Protein AF-A0A2W7HVF4-F1 (afdb_monomer_lite)

Foldseek 3Di:
DDPDPPVVVCVVCLVPPLPVLLVVLLAAEDQDQVRNCSSNVDNDDDARYDYPVCLVVVHPSLLRNLVSCLLVLPAPRAQQLSRLLSSLVSLVCCCVPPHLAPACLSVLLSLLSVLVNCCRPHDPLDDVLLSVLVRQLSRLLSSLVSVLVSCCCPNDCNVPHNNDPVSNVVSSVVSVCCSLPPRNLVSVVVHDVVVVVVVVCLQVVVCPDDPDCNVSSVVSVCSVVVPPPPPCPDPDDPDDPDDD

Structure (mmCIF, N/CA/C/O backbone):
data_AF-A0A2W7HVF4-F1
#
_entry.id   AF-A0A2W7HVF4-F1
#
loop_
_atom_site.group_PDB
_atom_site.id
_atom_site.type_symbol
_atom_site.label_atom_id
_atom_site.label_alt_id
_atom_site.label_comp_id
_atom_site.label_asym_id
_atom_site.label_entity_id
_atom_site.label_seq_id
_atom_site.pdbx_PDB_ins_code
_atom_site.Cartn_x
_atom_site.Cartn_y
_atom_site.Cartn_z
_atom_site.occupancy
_atom_site.B_iso_or_equiv
_atom_site.auth_seq_id
_atom_site.auth_comp_id
_atom_site.auth_asym_id
_atom_site.auth_atom_id
_atom_site.pdbx_PDB_model_num
ATOM 1 N N . MET A 1 1 ? -15.660 -14.348 -11.277 1.00 30.48 1 MET A N 1
ATOM 2 C CA . MET A 1 1 ? -15.332 -14.292 -9.841 1.00 30.48 1 MET A CA 1
ATOM 3 C C . MET A 1 1 ? -15.635 -12.865 -9.431 1.00 30.48 1 MET A C 1
ATOM 5 O O . MET A 1 1 ? -14.910 -11.974 -9.848 1.00 30.48 1 MET A O 1
ATOM 9 N N . GLU A 1 2 ? -16.799 -12.627 -8.825 1.00 26.00 2 GLU A N 1
ATOM 10 C CA . GLU A 1 2 ? -17.181 -11.288 -8.359 1.00 26.00 2 GLU A CA 1
ATOM 11 C C . GLU A 1 2 ? -16.279 -10.928 -7.182 1.00 26.00 2 GLU A C 1
ATOM 13 O O . GLU A 1 2 ? -16.413 -11.478 -6.093 1.00 26.00 2 GLU A O 1
ATOM 18 N N . ILE A 1 3 ? -15.308 -10.055 -7.433 1.00 37.44 3 ILE A N 1
ATOM 19 C CA . ILE A 1 3 ? -14.493 -9.438 -6.391 1.00 37.44 3 ILE A CA 1
ATOM 20 C C . ILE A 1 3 ? -15.170 -8.103 -6.098 1.00 37.44 3 ILE A C 1
ATOM 22 O O . ILE A 1 3 ? -14.866 -7.079 -6.699 1.00 37.44 3 ILE A O 1
ATOM 26 N N . GLY A 1 4 ? -16.189 -8.165 -5.250 1.00 35.09 4 GLY A N 1
ATOM 27 C CA . GLY A 1 4 ? -16.908 -7.017 -4.723 1.00 35.09 4 GLY A CA 1
ATOM 28 C C . GLY A 1 4 ? -17.291 -7.348 -3.292 1.00 35.09 4 GLY A C 1
ATOM 29 O O . GLY A 1 4 ? -17.833 -8.422 -3.032 1.00 35.09 4 GLY A O 1
ATOM 30 N N . ILE A 1 5 ? -16.947 -6.471 -2.353 1.00 43.72 5 ILE A N 1
ATOM 31 C CA . ILE A 1 5 ? -17.305 -6.656 -0.948 1.00 43.72 5 ILE A CA 1
ATOM 32 C C . ILE A 1 5 ? -18.836 -6.715 -0.864 1.00 43.72 5 ILE A C 1
ATOM 34 O O . ILE A 1 5 ? -19.531 -5.764 -1.215 1.00 43.72 5 ILE A O 1
ATOM 38 N N . ASP A 1 6 ? -19.373 -7.853 -0.423 1.00 53.47 6 ASP A N 1
ATOM 39 C CA . ASP A 1 6 ? -20.813 -8.051 -0.270 1.00 53.47 6 ASP A CA 1
ATOM 40 C C . ASP A 1 6 ? -21.292 -7.399 1.031 1.00 53.47 6 ASP A C 1
ATOM 42 O O . ASP A 1 6 ? -21.504 -8.043 2.063 1.00 53.47 6 ASP A O 1
ATOM 46 N N . TYR A 1 7 ? -21.433 -6.075 0.978 1.00 46.81 7 TYR A N 1
ATOM 47 C CA . TYR A 1 7 ? -21.856 -5.249 2.107 1.00 46.81 7 TYR A CA 1
ATOM 48 C C . TYR A 1 7 ? -23.208 -5.680 2.683 1.00 46.81 7 TYR A C 1
ATOM 50 O O . TYR A 1 7 ? -23.442 -5.535 3.880 1.00 46.81 7 TYR A O 1
ATOM 58 N N . LYS A 1 8 ? -24.097 -6.248 1.858 1.00 55.31 8 LYS A N 1
ATOM 59 C CA . LYS A 1 8 ? -25.415 -6.715 2.298 1.00 55.31 8 LYS A CA 1
ATOM 60 C C . LYS A 1 8 ? -25.286 -7.961 3.169 1.00 55.31 8 LYS A C 1
ATOM 62 O O . LYS A 1 8 ? -25.901 -8.022 4.231 1.00 55.31 8 LYS A O 1
ATOM 67 N N . ASN A 1 9 ? -24.470 -8.925 2.753 1.00 52.34 9 ASN A N 1
ATOM 68 C CA . ASN A 1 9 ? -24.224 -10.124 3.547 1.00 52.34 9 ASN A CA 1
ATOM 69 C C . ASN A 1 9 ? -23.337 -9.854 4.768 1.00 52.34 9 ASN A C 1
ATOM 71 O O . ASN A 1 9 ? -23.546 -10.496 5.793 1.00 52.34 9 ASN A O 1
ATOM 75 N N . LEU A 1 10 ? -22.421 -8.883 4.709 1.00 52.19 10 LEU A N 1
ATOM 76 C CA . LEU A 1 10 ? -21.672 -8.419 5.884 1.00 52.19 10 LEU A CA 1
ATOM 77 C C . LEU A 1 10 ? -22.578 -7.736 6.914 1.00 52.19 10 LEU A C 1
ATOM 79 O O . LEU A 1 10 ? -22.455 -8.007 8.103 1.00 52.19 10 LEU A O 1
ATOM 83 N N . LEU A 1 11 ? -23.532 -6.911 6.474 1.00 48.84 11 LEU A N 1
ATOM 84 C CA . LEU A 1 11 ? -24.506 -6.279 7.367 1.00 48.84 11 LEU A CA 1
ATOM 85 C C . LEU A 1 11 ? -25.448 -7.313 8.003 1.00 48.84 11 LEU A C 1
ATOM 87 O O . LEU A 1 11 ? -25.749 -7.230 9.189 1.00 48.84 11 LEU A O 1
ATOM 91 N N . ILE A 1 12 ? -25.900 -8.309 7.236 1.00 57.31 12 ILE A N 1
ATOM 92 C CA . ILE A 1 12 ? -26.737 -9.399 7.760 1.00 57.31 12 ILE A CA 1
ATOM 93 C C . ILE A 1 12 ? -25.951 -10.266 8.753 1.00 57.31 12 ILE A C 1
ATOM 95 O O . ILE A 1 12 ? -26.496 -10.628 9.792 1.00 57.31 12 ILE A O 1
ATOM 99 N N . ASP A 1 13 ? -24.684 -10.575 8.478 1.00 64.62 13 ASP A N 1
ATOM 100 C CA . ASP A 1 13 ? -23.822 -11.331 9.394 1.00 64.62 13 ASP A CA 1
ATOM 101 C C . ASP A 1 13 ? -23.559 -10.558 10.697 1.00 64.62 13 ASP A C 1
ATOM 103 O O . ASP A 1 13 ? -23.792 -11.111 11.774 1.00 64.62 13 ASP A O 1
ATOM 107 N N . PHE A 1 14 ? -23.230 -9.261 10.609 1.00 57.03 14 PHE A N 1
ATOM 108 C CA . PHE A 1 14 ? -23.093 -8.359 11.761 1.00 57.03 14 PHE A CA 1
ATOM 109 C C . PHE A 1 14 ? -24.328 -8.386 12.672 1.00 57.03 14 PHE A C 1
ATOM 111 O O . PHE A 1 14 ? -24.215 -8.429 13.894 1.00 57.03 14 PHE A O 1
ATOM 118 N N . LEU A 1 15 ? -25.522 -8.379 12.070 1.00 50.62 15 LEU A N 1
ATOM 119 C CA . LEU A 1 15 ? -26.797 -8.332 12.785 1.00 50.62 15 LEU A CA 1
ATOM 120 C C . LEU A 1 15 ? -27.275 -9.695 13.311 1.00 50.62 15 LEU A C 1
ATOM 122 O O . LEU A 1 15 ? -28.243 -9.729 14.071 1.00 50.62 15 LEU A O 1
ATOM 126 N N . THR A 1 16 ? -26.658 -10.813 12.908 1.00 58.84 16 THR A N 1
ATOM 127 C CA . THR A 1 16 ? -27.161 -12.161 13.233 1.00 58.84 16 THR A CA 1
ATOM 128 C C . THR A 1 16 ? -26.212 -12.986 14.096 1.00 58.84 16 THR A C 1
ATOM 130 O O . THR A 1 16 ? -26.629 -13.472 15.146 1.00 58.84 16 THR A O 1
ATOM 133 N N . ASN A 1 17 ? -24.964 -13.197 13.677 1.00 61.44 17 ASN A N 1
ATOM 134 C CA . ASN A 1 17 ? -24.036 -14.111 14.359 1.00 61.44 17 ASN A CA 1
ATOM 135 C C . ASN A 1 17 ? -22.549 -13.716 14.273 1.00 61.44 17 ASN A C 1
ATOM 137 O O . ASN A 1 17 ? -21.727 -14.389 14.894 1.00 61.44 17 ASN A O 1
ATOM 141 N N . GLY A 1 18 ? -22.213 -12.643 13.553 1.00 49.97 18 GLY A N 1
ATOM 142 C CA . GLY A 1 18 ? -20.933 -11.930 13.591 1.00 49.97 18 GLY A CA 1
ATOM 143 C C . GLY A 1 18 ? -19.699 -12.683 13.083 1.00 49.97 18 GLY A C 1
ATOM 144 O O . GLY A 1 18 ? -18.603 -12.127 13.132 1.00 49.97 18 GLY A O 1
ATOM 145 N N . LYS A 1 19 ? -19.839 -13.927 12.607 1.00 52.38 19 LYS A N 1
ATOM 146 C CA . LYS A 1 19 ? -18.712 -14.816 12.271 1.00 52.38 19 LYS A CA 1
ATOM 147 C C . LYS A 1 19 ? -17.969 -14.416 10.995 1.00 52.38 19 LYS A C 1
ATOM 149 O O . LYS A 1 19 ? -16.758 -14.627 10.916 1.00 52.38 19 LYS A O 1
ATOM 154 N N . LYS A 1 20 ? -18.662 -13.880 9.984 1.00 47.84 20 LYS A N 1
ATOM 155 C CA . LYS A 1 20 ? -18.027 -13.352 8.763 1.00 47.84 20 LYS A CA 1
ATOM 156 C C . LYS A 1 20 ? -17.501 -11.932 8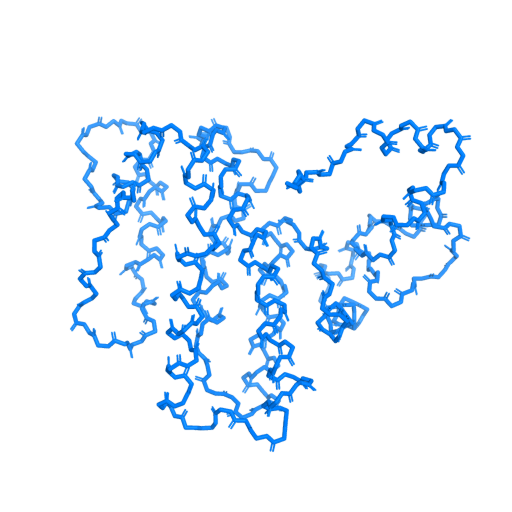.962 1.00 47.84 20 LYS A C 1
ATOM 158 O O . LYS A 1 20 ? -16.450 -11.614 8.408 1.00 47.84 20 LYS A O 1
ATOM 163 N N . THR A 1 21 ? -18.156 -11.097 9.771 1.00 47.69 21 THR A N 1
ATOM 164 C CA . THR A 1 21 ? -17.609 -9.784 10.154 1.00 47.69 21 THR A CA 1
ATOM 165 C C . THR A 1 21 ? -16.366 -9.903 11.032 1.00 47.69 21 THR A C 1
ATOM 167 O O . THR A 1 21 ? -15.420 -9.145 10.827 1.00 47.69 21 THR A O 1
ATOM 170 N N . GLU A 1 22 ? -16.286 -10.918 11.904 1.00 42.81 22 GLU A N 1
ATOM 171 C CA . GLU A 1 22 ? -15.056 -11.272 12.638 1.00 42.81 22 GLU A CA 1
ATOM 172 C C . GLU A 1 22 ? -13.876 -11.567 11.698 1.00 42.81 22 GLU A C 1
ATOM 174 O O . GLU A 1 22 ? -12.727 -11.300 12.041 1.00 42.81 22 GLU A O 1
ATOM 179 N N . THR A 1 23 ? -14.140 -12.119 10.507 1.00 44.09 23 THR A N 1
ATOM 180 C CA . THR A 1 23 ? -13.099 -12.455 9.522 1.00 44.09 23 THR A CA 1
ATOM 181 C C . THR A 1 23 ? -12.704 -11.273 8.631 1.00 44.09 23 THR A C 1
ATOM 183 O O . THR A 1 23 ? -11.597 -11.272 8.096 1.00 44.09 23 THR A O 1
ATOM 186 N N . THR A 1 24 ? -13.556 -10.250 8.492 1.00 48.22 24 THR A N 1
ATOM 187 C CA . THR A 1 24 ? -13.275 -9.056 7.666 1.00 48.22 24 THR A CA 1
ATOM 188 C C . THR A 1 24 ? -12.581 -7.942 8.445 1.00 48.22 24 THR A C 1
ATOM 190 O O . THR A 1 24 ? -11.744 -7.250 7.880 1.00 48.22 24 THR A O 1
ATOM 193 N N . ALA A 1 25 ? -12.844 -7.805 9.747 1.00 57.56 25 ALA A N 1
ATOM 194 C CA . ALA A 1 25 ? -12.166 -6.846 10.624 1.00 57.56 25 ALA A CA 1
ATOM 195 C C . ALA A 1 25 ? -10.887 -7.430 11.261 1.00 57.56 25 ALA A C 1
ATOM 197 O O . ALA A 1 25 ? -10.607 -7.209 12.438 1.00 57.56 25 ALA A O 1
ATOM 198 N N . THR A 1 26 ? -10.126 -8.236 10.515 1.00 65.75 26 THR A N 1
ATOM 199 C CA . THR A 1 26 ? -8.896 -8.864 11.030 1.00 65.75 26 THR A CA 1
ATOM 200 C C . THR A 1 26 ? -7.691 -7.930 10.992 1.00 65.75 26 THR A C 1
ATOM 202 O O . THR A 1 26 ? -6.790 -8.095 11.808 1.00 65.75 26 THR A O 1
ATOM 205 N N . HIS A 1 27 ? -7.699 -6.961 10.074 1.00 79.31 27 HIS A N 1
ATOM 206 C CA . HIS A 1 27 ? -6.626 -6.006 9.794 1.00 79.31 27 HIS A CA 1
ATOM 207 C C . HIS A 1 27 ? -7.264 -4.717 9.251 1.00 79.31 27 HIS A C 1
ATOM 209 O O . HIS A 1 27 ? -8.347 -4.783 8.664 1.00 79.31 27 HIS A O 1
ATOM 215 N N . GLY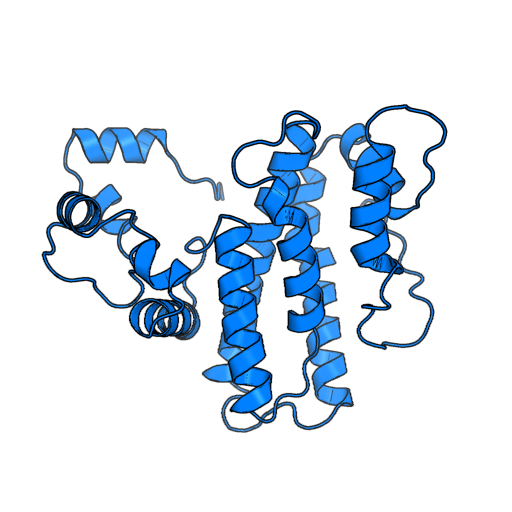 A 1 28 ? -6.627 -3.558 9.421 1.00 88.38 28 GLY A N 1
ATOM 216 C CA . GLY A 1 28 ? -7.156 -2.285 8.914 1.00 88.38 28 GLY A CA 1
ATOM 217 C C . GLY A 1 28 ? -7.194 -1.139 9.927 1.00 88.38 28 GLY A C 1
ATOM 218 O O . GLY A 1 28 ? -6.826 -1.284 11.097 1.00 88.38 28 GLY A O 1
ATOM 219 N N . GLU A 1 29 ? -7.656 0.020 9.450 1.00 92.06 29 GLU A N 1
ATOM 220 C CA . GLU A 1 29 ? -7.834 1.231 10.257 1.00 92.06 29 GLU A CA 1
ATOM 221 C C . GLU A 1 29 ? -9.145 1.186 11.049 1.00 92.06 29 GLU A C 1
ATOM 223 O O . GLU A 1 29 ? -10.219 1.006 10.478 1.00 92.06 29 GLU A O 1
ATOM 228 N N . PHE A 1 30 ? -9.070 1.476 12.347 1.00 92.44 30 PHE A N 1
ATOM 229 C CA . PHE A 1 30 ? -10.234 1.715 13.200 1.00 92.44 30 PHE A CA 1
ATOM 230 C C . PHE A 1 30 ? -10.248 3.173 13.696 1.00 92.44 30 PHE A C 1
ATOM 232 O O . PHE A 1 30 ? -9.188 3.776 13.889 1.00 92.44 30 PHE A O 1
ATOM 239 N N . PRO A 1 31 ? -11.420 3.791 13.926 1.00 92.12 31 PRO A N 1
ATOM 240 C CA . PRO A 1 31 ? -11.493 5.140 14.495 1.00 92.12 31 PRO A CA 1
ATOM 241 C C . PRO A 1 31 ? -10.823 5.236 15.874 1.00 92.12 31 PRO A C 1
ATOM 243 O O . PRO A 1 31 ? -10.003 6.125 16.121 1.00 92.12 31 PRO A O 1
ATOM 246 N N . ASP A 1 32 ? -11.128 4.275 16.745 1.00 91.62 32 ASP A N 1
ATOM 247 C CA . ASP A 1 32 ? -10.690 4.204 18.135 1.00 91.62 32 ASP A CA 1
ATOM 248 C C . ASP A 1 32 ? -10.710 2.755 18.662 1.00 91.62 32 ASP A C 1
ATOM 250 O O . ASP A 1 32 ? -11.151 1.819 17.987 1.00 91.62 32 ASP A O 1
ATOM 254 N N . LEU A 1 33 ? -10.171 2.566 19.873 1.00 93.44 33 LEU A N 1
ATOM 255 C CA . LEU A 1 33 ? -10.056 1.248 20.504 1.00 93.44 33 LEU A CA 1
ATOM 256 C C . LEU A 1 33 ? -11.423 0.668 20.895 1.00 93.44 33 LEU A C 1
ATOM 258 O O . LEU A 1 33 ? -11.579 -0.549 20.919 1.00 93.44 33 LEU A O 1
ATOM 262 N N . GLU A 1 34 ? -12.405 1.523 21.185 1.00 90.25 34 GLU A N 1
ATOM 263 C CA . GLU A 1 34 ? -13.769 1.094 21.494 1.00 90.25 34 GLU A CA 1
ATOM 264 C C . GLU A 1 34 ? -14.406 0.436 20.268 1.00 90.25 34 GLU A C 1
ATOM 266 O O . GLU A 1 34 ? -14.846 -0.709 20.346 1.00 90.25 34 GLU A O 1
ATOM 271 N N . THR A 1 35 ? -14.345 1.099 19.113 1.00 87.38 35 THR A N 1
ATOM 272 C CA . THR A 1 35 ? -14.831 0.578 17.831 1.00 87.38 35 THR A CA 1
ATOM 273 C C . THR A 1 35 ? -14.120 -0.718 17.453 1.00 87.38 35 THR A C 1
ATOM 275 O O . THR A 1 35 ? -14.762 -1.679 17.035 1.00 87.38 35 THR A O 1
ATOM 278 N N . TYR A 1 36 ? -12.799 -0.782 17.641 1.00 87.94 36 TYR A N 1
ATOM 279 C CA . TYR A 1 36 ? -12.028 -2.005 17.418 1.00 87.94 36 TYR A CA 1
ATOM 280 C C . TYR A 1 36 ? -12.468 -3.154 18.339 1.00 87.94 36 TYR A C 1
ATOM 282 O O . TYR A 1 36 ? -12.662 -4.280 17.877 1.00 87.94 36 TYR A O 1
ATOM 290 N N . SER A 1 37 ? -12.654 -2.883 19.632 1.00 87.31 37 SER A N 1
ATOM 291 C CA . SER A 1 37 ? -13.089 -3.884 20.610 1.00 87.31 37 SER A CA 1
ATOM 292 C C . SER A 1 37 ? -14.496 -4.391 20.307 1.00 87.31 37 SER A C 1
ATOM 294 O O . SER A 1 37 ? -14.740 -5.595 20.353 1.00 87.31 37 SER A O 1
ATOM 296 N N . LEU A 1 38 ? -15.401 -3.498 19.898 1.00 84.25 38 LEU A N 1
ATOM 297 C CA . LEU A 1 38 ? -16.740 -3.862 19.434 1.00 84.25 38 LEU A CA 1
ATOM 298 C C . LEU A 1 38 ? -16.695 -4.734 18.172 1.00 84.25 38 LEU A C 1
ATOM 300 O O . LEU A 1 38 ? -17.460 -5.688 18.069 1.00 84.25 38 LEU A O 1
ATOM 304 N N . ALA A 1 39 ? -15.798 -4.431 17.230 1.00 79.44 39 ALA A N 1
ATOM 305 C CA . ALA A 1 39 ? -15.686 -5.158 15.966 1.00 79.44 39 ALA A CA 1
ATOM 306 C C . ALA A 1 39 ? -14.998 -6.528 16.097 1.00 79.44 39 ALA A C 1
ATOM 308 O O . ALA A 1 39 ? -15.318 -7.445 15.345 1.00 79.44 39 ALA A O 1
ATOM 309 N N . THR A 1 40 ? -14.045 -6.674 17.024 1.00 82.00 40 THR A N 1
ATOM 310 C CA . THR A 1 40 ? -13.153 -7.851 17.095 1.00 82.00 40 THR A CA 1
ATOM 311 C C . THR A 1 40 ? -13.264 -8.654 18.391 1.00 82.00 40 THR A C 1
ATOM 313 O O . THR A 1 40 ? -12.683 -9.736 18.506 1.00 82.00 40 THR A O 1
ATOM 316 N N . GLY A 1 41 ? -13.936 -8.115 19.410 1.00 85.31 41 GLY A N 1
ATOM 317 C CA . GLY A 1 41 ? -13.960 -8.673 20.762 1.00 85.31 41 GLY A CA 1
ATOM 318 C C . GLY A 1 41 ? -12.604 -8.633 21.481 1.00 85.31 41 GLY A C 1
ATOM 319 O O . GLY A 1 41 ? -12.413 -9.362 22.458 1.00 85.31 41 GLY A O 1
ATOM 320 N N . LYS A 1 42 ? -11.628 -7.852 20.993 1.00 87.44 42 LYS A N 1
ATOM 321 C CA . LYS A 1 42 ? -10.277 -7.743 21.567 1.00 87.44 42 LYS A CA 1
ATOM 322 C C . LYS A 1 42 ? -10.048 -6.379 22.208 1.00 87.44 42 LYS A C 1
ATOM 324 O O . LYS A 1 42 ? -10.395 -5.348 21.652 1.00 87.44 42 LYS A O 1
ATOM 329 N N . THR A 1 43 ? -9.380 -6.375 23.357 1.00 89.94 43 THR A N 1
ATOM 330 C CA . THR A 1 43 ? -9.034 -5.149 24.096 1.00 89.94 43 THR A CA 1
ATOM 331 C C . THR A 1 43 ? -7.723 -4.513 23.639 1.00 89.94 43 THR A C 1
ATOM 333 O O . THR A 1 43 ? -7.419 -3.392 24.034 1.00 89.94 43 THR A O 1
ATOM 336 N N . GLU A 1 44 ? -6.945 -5.220 22.819 1.00 92.56 44 GLU A N 1
ATOM 337 C CA . GLU A 1 44 ? -5.636 -4.795 22.323 1.00 92.56 44 GLU A CA 1
ATOM 338 C C . GLU A 1 44 ? -5.559 -4.993 20.808 1.00 92.56 44 GLU A C 1
ATOM 340 O O . GLU A 1 44 ? -6.080 -5.981 20.270 1.00 92.56 44 GLU A O 1
ATOM 345 N N . LEU A 1 45 ? -4.917 -4.041 20.124 1.00 92.38 45 LEU A N 1
ATOM 346 C CA . LEU A 1 45 ? -4.710 -4.089 18.679 1.00 92.38 45 LEU A CA 1
ATOM 347 C C . LEU A 1 45 ? -3.824 -5.282 18.325 1.00 92.38 45 LEU A C 1
ATOM 349 O O . LEU A 1 45 ? -2.750 -5.456 18.895 1.00 92.38 45 LEU A O 1
ATOM 353 N N . LYS A 1 46 ? -4.288 -6.092 17.377 1.00 93.19 46 LYS A N 1
ATOM 354 C CA . LYS A 1 46 ? -3.482 -7.140 16.753 1.00 93.19 46 LYS A CA 1
ATOM 355 C C . LYS A 1 46 ? -2.586 -6.560 15.664 1.00 93.19 46 LYS A C 1
ATOM 357 O O . LYS A 1 46 ? -2.853 -5.475 15.149 1.00 93.19 46 LYS A O 1
ATOM 362 N N . ASP A 1 47 ? -1.564 -7.319 15.286 1.00 92.19 47 ASP A N 1
ATOM 363 C CA . ASP A 1 47 ? -0.715 -6.985 14.144 1.00 92.19 47 ASP A CA 1
ATOM 364 C C . ASP A 1 47 ? -1.564 -6.760 12.886 1.00 92.19 47 ASP A C 1
ATOM 366 O O . ASP A 1 47 ? -2.556 -7.451 12.660 1.00 92.19 47 ASP A O 1
ATOM 370 N N . GLY A 1 48 ? -1.209 -5.748 12.094 1.00 90.88 48 GLY A N 1
ATOM 371 C CA . GLY A 1 48 ? -1.990 -5.331 10.925 1.00 90.88 48 GLY A CA 1
ATOM 372 C C . GLY A 1 48 ? -3.234 -4.484 11.235 1.00 90.88 48 GLY A C 1
ATOM 373 O O . GLY A 1 48 ? -3.868 -4.001 10.298 1.00 90.88 48 GLY A O 1
ATOM 374 N N . CYS A 1 49 ? -3.572 -4.240 12.506 1.00 94.31 49 CYS A N 1
ATOM 375 C CA . CYS A 1 49 ? -4.593 -3.270 12.916 1.00 94.31 49 CYS A CA 1
ATOM 376 C C . CYS A 1 49 ? -3.952 -1.979 13.432 1.00 94.31 49 CYS A C 1
ATOM 378 O O . CYS A 1 49 ? -2.948 -2.004 14.143 1.00 94.31 49 CYS A O 1
ATOM 380 N N . TRP A 1 50 ? -4.573 -0.837 13.144 1.00 96.38 50 TRP A N 1
ATOM 381 C CA . TRP A 1 50 ? -4.149 0.456 13.684 1.00 96.38 50 TRP A CA 1
ATOM 382 C C . TRP A 1 50 ? -5.349 1.367 13.931 1.00 96.38 50 TRP A C 1
ATOM 384 O O . TRP A 1 50 ? -6.422 1.190 13.358 1.00 96.38 50 TRP A O 1
ATOM 394 N N . LEU A 1 51 ? -5.176 2.370 14.789 1.00 95.81 51 LEU A N 1
ATOM 395 C CA . LEU A 1 51 ? -6.176 3.416 14.983 1.00 95.81 51 LEU A CA 1
ATOM 396 C C . LEU A 1 51 ? -5.893 4.608 14.071 1.00 95.81 51 LEU A C 1
ATOM 398 O O . LEU A 1 51 ? -4.743 4.906 13.752 1.00 95.81 51 LEU A O 1
ATOM 402 N N . THR A 1 52 ? -6.924 5.393 13.766 1.00 94.38 52 THR A N 1
ATOM 403 C CA . THR A 1 52 ? -6.792 6.622 12.965 1.00 94.38 52 THR A CA 1
ATOM 404 C C . THR A 1 52 ? -5.748 7.579 13.543 1.00 94.38 52 THR A C 1
ATOM 406 O O . THR A 1 52 ? -5.009 8.235 12.806 1.00 94.38 52 THR A O 1
ATOM 409 N N . LYS A 1 53 ? -5.637 7.647 14.878 1.00 96.69 53 LYS A N 1
ATOM 410 C CA . LYS A 1 53 ? -4.596 8.446 15.542 1.00 96.69 53 LYS A CA 1
ATOM 411 C C . LYS A 1 53 ? -3.177 7.936 15.266 1.00 96.69 53 LYS A C 1
ATOM 413 O O . LYS A 1 53 ? -2.278 8.760 15.172 1.00 96.69 53 LYS A O 1
ATOM 418 N N . ASN A 1 54 ? -2.990 6.623 15.111 1.00 97.69 54 ASN A N 1
ATOM 419 C CA . ASN A 1 54 ? -1.683 6.010 14.878 1.00 97.69 54 ASN A CA 1
ATOM 420 C C . ASN A 1 54 ? -1.140 6.406 13.505 1.00 97.69 54 ASN A C 1
ATOM 422 O O . ASN A 1 54 ? -0.028 6.921 13.401 1.00 97.69 54 ASN A O 1
ATOM 426 N N . ARG A 1 55 ? -1.975 6.284 12.462 1.00 96.75 55 ARG A N 1
ATOM 427 C CA . ARG A 1 55 ? -1.614 6.716 11.105 1.00 96.75 55 ARG A CA 1
ATOM 428 C C . ARG A 1 55 ? -1.359 8.216 11.036 1.00 96.75 55 ARG A C 1
ATOM 430 O O . ARG A 1 55 ? -0.330 8.637 10.523 1.00 96.75 55 ARG A O 1
ATOM 437 N N . LYS A 1 56 ? -2.251 9.036 11.606 1.00 94.75 56 LYS A N 1
ATOM 438 C CA . LYS A 1 56 ? -2.077 10.502 11.626 1.00 94.75 56 LYS A CA 1
ATOM 439 C C . LYS A 1 56 ? -0.813 10.946 12.368 1.00 94.75 56 LYS A C 1
ATOM 441 O O . LYS A 1 56 ? -0.230 11.959 11.996 1.00 94.75 56 LYS A O 1
ATOM 446 N N . ALA A 1 57 ? -0.408 10.214 13.404 1.00 96.44 57 ALA A N 1
ATOM 447 C CA . ALA A 1 57 ? 0.834 10.459 14.132 1.00 96.44 57 ALA A CA 1
ATOM 448 C C . ALA A 1 57 ? 2.072 9.845 13.452 1.00 96.44 57 ALA A C 1
ATOM 450 O O . ALA A 1 57 ? 3.185 10.119 13.893 1.00 96.44 57 ALA A O 1
ATOM 451 N N . ASN A 1 58 ? 1.889 9.035 12.400 1.00 95.69 58 ASN A N 1
ATOM 452 C CA . ASN A 1 58 ? 2.925 8.215 11.773 1.00 95.69 58 ASN A CA 1
ATOM 453 C C . ASN A 1 58 ? 3.758 7.430 12.809 1.00 95.69 58 ASN A C 1
ATOM 455 O O . ASN A 1 58 ? 4.993 7.448 12.785 1.00 95.69 58 ASN A O 1
ATOM 459 N N . ASP A 1 59 ? 3.075 6.804 13.769 1.00 97.75 59 ASP A N 1
ATOM 460 C CA . ASP A 1 59 ? 3.723 6.097 14.873 1.00 97.75 59 ASP A CA 1
ATOM 461 C C . ASP A 1 59 ? 4.078 4.642 14.533 1.00 97.75 59 ASP A C 1
ATOM 463 O O . ASP A 1 59 ? 3.786 4.132 13.448 1.00 97.75 59 ASP A O 1
ATOM 467 N N . ASP A 1 60 ? 4.735 3.966 15.473 1.00 97.69 60 ASP A N 1
ATOM 468 C CA . ASP A 1 60 ? 5.234 2.609 15.259 1.00 97.69 60 ASP A CA 1
ATOM 469 C C . ASP A 1 60 ? 4.111 1.574 15.126 1.00 97.69 60 ASP A C 1
ATOM 471 O O . ASP A 1 60 ? 4.300 0.571 14.448 1.00 97.69 60 ASP A O 1
ATOM 475 N N . ILE A 1 61 ? 2.919 1.814 15.689 1.00 97.31 61 ILE A N 1
ATOM 476 C CA . ILE A 1 61 ? 1.773 0.908 15.514 1.00 97.31 61 ILE A CA 1
ATOM 477 C C . ILE A 1 61 ? 1.332 0.927 14.048 1.00 97.31 61 ILE A C 1
ATOM 479 O O . ILE A 1 61 ? 1.164 -0.129 13.440 1.00 97.31 61 ILE A O 1
ATOM 483 N N . TRP A 1 62 ? 1.204 2.119 13.457 1.00 97.44 62 TRP A N 1
ATOM 484 C CA . TRP A 1 62 ? 0.892 2.266 12.033 1.00 97.44 62 TRP A CA 1
ATOM 485 C C . TRP A 1 62 ? 1.962 1.633 11.138 1.00 97.44 62 TRP A C 1
ATOM 487 O O . TRP A 1 62 ? 1.636 0.863 10.231 1.00 97.44 62 TRP A O 1
ATOM 497 N N . LYS A 1 63 ? 3.241 1.917 11.407 1.00 97.88 63 LYS A N 1
ATOM 498 C CA . LYS A 1 63 ? 4.351 1.369 10.615 1.00 97.88 63 LYS A CA 1
ATOM 499 C C . LYS A 1 63 ? 4.410 -0.152 10.694 1.00 97.88 63 LYS A C 1
ATOM 501 O O . LYS A 1 63 ? 4.509 -0.806 9.659 1.00 97.88 63 LYS A O 1
ATOM 506 N N . ASN A 1 64 ? 4.282 -0.717 11.894 1.00 97.62 64 ASN A N 1
ATOM 507 C CA . ASN A 1 64 ? 4.268 -2.164 12.095 1.00 97.62 64 ASN A CA 1
ATOM 508 C C . ASN A 1 64 ? 3.078 -2.811 11.381 1.00 97.62 64 ASN A C 1
ATOM 510 O O . ASN A 1 64 ? 3.250 -3.845 10.741 1.00 97.62 64 ASN A O 1
ATOM 514 N N . ALA A 1 65 ? 1.897 -2.185 11.408 1.00 97.12 65 ALA A N 1
ATOM 515 C CA . ALA A 1 65 ? 0.739 -2.678 10.668 1.00 97.12 65 ALA A CA 1
ATOM 516 C C . ALA A 1 65 ? 0.974 -2.680 9.147 1.00 97.12 65 ALA A C 1
ATOM 518 O O . ALA A 1 65 ? 0.649 -3.661 8.481 1.00 97.12 65 ALA A O 1
ATOM 519 N N . CYS A 1 66 ? 1.595 -1.634 8.596 1.00 97.56 66 CYS A N 1
ATOM 520 C CA . CYS A 1 66 ? 1.950 -1.576 7.175 1.00 97.56 66 CYS A CA 1
ATOM 521 C C . CYS A 1 66 ? 2.947 -2.665 6.773 1.00 97.56 66 CYS A C 1
ATOM 523 O O . CYS A 1 66 ? 2.774 -3.319 5.745 1.00 97.56 66 CYS A O 1
ATOM 525 N N . MET A 1 67 ? 3.986 -2.876 7.583 1.00 97.56 67 MET A N 1
ATOM 526 C CA . MET A 1 67 ? 4.966 -3.930 7.324 1.00 97.56 67 MET A CA 1
ATOM 527 C C . MET A 1 67 ? 4.343 -5.321 7.472 1.00 97.56 67 MET A C 1
ATOM 529 O O . MET A 1 67 ? 4.648 -6.202 6.674 1.00 97.56 67 MET A O 1
ATOM 533 N N . TYR A 1 68 ? 3.404 -5.502 8.403 1.00 96.94 68 TYR A N 1
ATOM 534 C CA . TYR A 1 68 ? 2.637 -6.739 8.542 1.00 96.94 68 TYR A CA 1
ATOM 535 C C . TYR A 1 68 ? 1.764 -7.030 7.312 1.00 96.94 68 TYR A C 1
ATOM 537 O O . TYR A 1 68 ? 1.759 -8.160 6.817 1.00 96.94 68 TYR A O 1
ATOM 545 N N . ILE A 1 69 ? 1.059 -6.015 6.791 1.00 95.12 69 ILE A N 1
ATOM 546 C CA . ILE A 1 69 ? 0.306 -6.098 5.527 1.00 95.12 69 ILE A CA 1
ATOM 547 C C . ILE A 1 69 ? 1.227 -6.567 4.405 1.00 95.12 69 ILE A C 1
ATOM 549 O O . ILE A 1 69 ? 0.870 -7.467 3.644 1.00 95.12 69 ILE A O 1
ATOM 553 N N . LEU A 1 70 ? 2.423 -5.982 4.328 1.00 96.31 70 LEU A N 1
ATOM 554 C CA . LEU A 1 70 ? 3.392 -6.296 3.295 1.00 96.31 70 LEU A CA 1
ATOM 555 C C . LEU A 1 70 ? 3.920 -7.729 3.408 1.00 96.31 70 LEU A C 1
ATOM 557 O O . LEU A 1 70 ? 3.891 -8.474 2.431 1.00 96.31 70 LEU A O 1
ATOM 561 N N . GLU A 1 71 ? 4.367 -8.125 4.599 1.00 97.00 71 GLU A N 1
ATOM 562 C CA . GLU A 1 71 ? 4.918 -9.451 4.889 1.00 97.00 71 GLU A CA 1
ATOM 563 C C . GLU A 1 71 ? 3.915 -10.571 4.589 1.00 97.00 71 GLU A C 1
ATOM 565 O O . GLU A 1 71 ? 4.286 -11.612 4.045 1.00 97.00 71 GLU A O 1
ATOM 570 N N . ASN A 1 72 ? 2.633 -10.334 4.876 1.00 95.19 72 ASN A N 1
ATOM 571 C CA . ASN A 1 72 ? 1.561 -11.310 4.682 1.00 95.19 72 ASN A CA 1
ATOM 572 C C . ASN A 1 72 ? 0.800 -11.134 3.358 1.00 95.19 72 ASN A C 1
ATOM 574 O O . ASN A 1 72 ? -0.157 -11.866 3.107 1.00 95.19 72 ASN A O 1
ATOM 578 N N . LYS A 1 73 ? 1.223 -10.194 2.500 1.00 94.25 73 LYS A N 1
ATOM 579 C CA . LYS A 1 73 ? 0.588 -9.872 1.210 1.00 94.25 73 LYS A CA 1
ATOM 580 C C . LYS A 1 73 ? -0.920 -9.609 1.327 1.00 94.25 73 LYS A C 1
ATOM 582 O O . LYS A 1 73 ? -1.702 -10.078 0.499 1.00 94.25 73 LYS A O 1
ATOM 587 N N . LEU A 1 74 ? -1.342 -8.898 2.372 1.00 90.88 74 LEU A N 1
ATOM 588 C CA . LEU A 1 74 ? -2.761 -8.647 2.625 1.00 90.88 74 LEU A CA 1
ATOM 589 C C . LEU A 1 74 ? -3.303 -7.606 1.641 1.00 90.88 74 LEU A C 1
ATOM 591 O O . LEU A 1 74 ? -2.871 -6.461 1.650 1.00 90.88 74 LEU A O 1
ATOM 595 N N . GLN A 1 75 ? -4.264 -8.004 0.814 1.00 89.06 75 GLN A N 1
ATOM 596 C CA . GLN A 1 75 ? -4.912 -7.149 -0.185 1.00 89.06 75 GLN A CA 1
ATOM 597 C C . GLN A 1 75 ? -6.254 -6.609 0.327 1.00 89.06 75 GLN A C 1
ATOM 599 O O . GLN A 1 75 ? -6.874 -7.203 1.211 1.00 89.06 75 GLN A O 1
ATOM 604 N N . GLY A 1 76 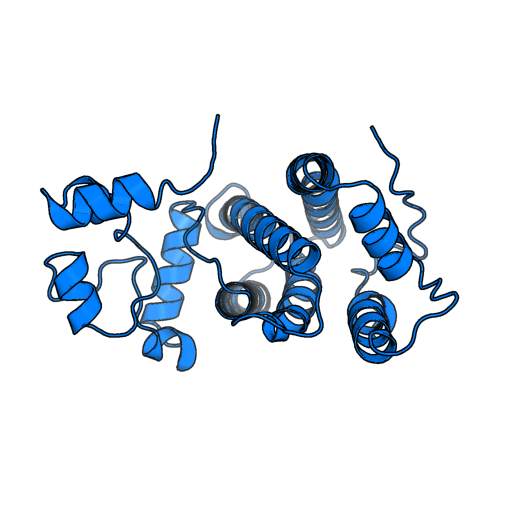? -6.705 -5.479 -0.217 1.00 85.12 76 GLY A N 1
ATOM 605 C CA . GLY A 1 76 ? -7.972 -4.831 0.130 1.00 85.12 76 GLY A CA 1
ATOM 606 C C . GLY A 1 76 ? -8.000 -4.169 1.512 1.00 85.12 76 GLY A C 1
ATOM 607 O O . GLY A 1 76 ? -9.074 -3.803 1.984 1.00 85.12 76 GLY A O 1
ATOM 608 N N . VAL A 1 77 ? -6.845 -4.024 2.175 1.00 87.75 77 VAL A N 1
ATOM 609 C CA . VAL A 1 77 ? -6.741 -3.450 3.533 1.00 87.75 77 VAL A CA 1
ATOM 610 C C . VAL A 1 77 ? -6.596 -1.923 3.506 1.00 87.75 77 VAL A C 1
ATOM 612 O O . VAL A 1 77 ? -7.096 -1.236 4.395 1.00 87.75 77 VAL A O 1
ATOM 615 N N . LEU A 1 78 ? -5.925 -1.386 2.484 1.00 89.25 78 LEU A N 1
ATOM 616 C CA . LEU A 1 78 ? -5.713 0.048 2.276 1.00 89.25 78 LEU A CA 1
ATOM 617 C C . LEU A 1 78 ? -6.632 0.516 1.145 1.00 89.25 78 LEU A C 1
ATOM 619 O O . LEU A 1 78 ? -6.530 -0.001 0.036 1.00 89.25 78 LEU A O 1
ATOM 623 N N . ALA A 1 79 ? -7.522 1.478 1.408 1.00 84.50 79 ALA A N 1
ATOM 624 C CA . ALA A 1 79 ? -8.506 1.911 0.405 1.00 84.50 79 ALA A CA 1
ATOM 625 C C . ALA A 1 79 ? -8.584 3.433 0.178 1.00 84.50 79 ALA A C 1
ATOM 627 O O . ALA A 1 79 ? -8.446 3.852 -0.972 1.00 84.50 79 ALA A O 1
ATOM 628 N N . PRO A 1 80 ? -8.754 4.293 1.204 1.00 87.94 80 PRO A N 1
ATOM 629 C CA . PRO A 1 80 ? -8.728 5.741 0.999 1.00 87.94 80 PRO A CA 1
ATOM 630 C C . PRO A 1 80 ? -7.407 6.202 0.372 1.00 87.94 80 PRO A C 1
ATOM 632 O O . PRO A 1 80 ? -6.335 5.717 0.755 1.00 87.94 80 PRO A O 1
ATOM 635 N N . PHE A 1 81 ? -7.456 7.195 -0.522 1.00 87.06 81 PHE A N 1
ATOM 636 C CA . PHE A 1 81 ? -6.252 7.761 -1.144 1.00 87.06 81 PHE A CA 1
ATOM 637 C C . PHE A 1 81 ? -5.270 8.257 -0.078 1.00 87.06 81 PHE A C 1
ATOM 639 O O . PHE A 1 81 ? -4.062 8.053 -0.193 1.00 87.06 81 PHE A O 1
ATOM 646 N N . ALA A 1 82 ? -5.782 8.845 1.007 1.00 90.44 82 ALA A N 1
ATOM 647 C CA . ALA A 1 82 ? -4.986 9.252 2.155 1.00 90.44 82 ALA A CA 1
ATOM 648 C C . ALA A 1 82 ? -4.226 8.089 2.809 1.00 90.44 82 ALA A C 1
ATOM 650 O O . ALA A 1 82 ? -3.061 8.257 3.148 1.00 90.44 82 ALA A O 1
ATOM 651 N N . GLN A 1 83 ? -4.847 6.920 2.979 1.00 92.69 83 GLN A N 1
ATOM 652 C CA . GLN A 1 83 ? -4.159 5.765 3.564 1.00 92.69 83 GLN A CA 1
ATOM 653 C C . GLN A 1 83 ? -3.086 5.222 2.617 1.00 92.69 83 GLN A C 1
ATOM 655 O O . GLN A 1 83 ? -1.967 4.952 3.048 1.00 92.69 83 GLN A O 1
ATOM 660 N N . ILE A 1 84 ? -3.405 5.111 1.325 1.00 94.69 84 ILE A N 1
ATOM 661 C CA . ILE A 1 84 ? -2.480 4.578 0.316 1.00 94.69 84 ILE A CA 1
ATOM 662 C C . ILE A 1 84 ? -1.271 5.502 0.142 1.00 94.69 84 ILE A C 1
ATOM 664 O O . ILE A 1 84 ? -0.141 5.022 0.061 1.00 94.69 84 ILE A O 1
ATOM 668 N N . VAL A 1 85 ? -1.456 6.828 0.160 1.00 94.38 85 VAL A N 1
ATOM 669 C CA . VAL A 1 85 ? -0.312 7.750 0.105 1.00 94.38 85 VAL A CA 1
ATOM 670 C C . VAL A 1 85 ? 0.571 7.644 1.346 1.00 94.38 85 VAL A C 1
ATOM 672 O O . VAL A 1 85 ? 1.793 7.724 1.224 1.00 94.38 85 VAL A O 1
ATOM 675 N N . ASP A 1 86 ? -0.019 7.469 2.533 1.00 96.62 86 ASP A N 1
ATOM 676 C CA . ASP A 1 86 ? 0.733 7.378 3.786 1.00 96.62 86 ASP A CA 1
ATOM 677 C C . ASP A 1 86 ? 1.553 6.077 3.788 1.00 96.62 86 ASP A C 1
ATOM 679 O O . ASP A 1 86 ? 2.732 6.083 4.141 1.00 96.62 86 ASP A O 1
ATOM 683 N N . PHE A 1 87 ? 0.969 4.988 3.278 1.00 97.50 87 PHE A N 1
ATOM 684 C CA . PHE A 1 87 ? 1.652 3.716 3.054 1.00 97.50 87 PHE A CA 1
ATOM 685 C C . PHE A 1 87 ? 2.808 3.847 2.052 1.00 97.50 87 PHE A C 1
ATOM 687 O O . PHE A 1 87 ? 3.937 3.464 2.353 1.00 97.50 87 PHE A O 1
ATOM 694 N N . TYR A 1 88 ? 2.580 4.464 0.888 1.00 97.19 88 TYR A N 1
ATOM 695 C CA . TYR A 1 88 ? 3.645 4.716 -0.091 1.00 97.19 88 TYR A CA 1
ATOM 696 C C . TYR A 1 88 ? 4.736 5.642 0.442 1.00 97.19 88 TYR A C 1
ATOM 698 O O . TYR A 1 88 ? 5.899 5.506 0.067 1.00 97.19 88 TYR A O 1
ATOM 706 N N . THR A 1 89 ? 4.385 6.583 1.319 1.00 96.44 89 THR A N 1
ATOM 707 C CA . THR A 1 89 ? 5.359 7.449 1.989 1.00 96.44 89 THR A CA 1
ATOM 708 C C . THR A 1 89 ? 6.270 6.633 2.886 1.00 96.44 89 THR A C 1
ATOM 710 O O . THR A 1 89 ? 7.483 6.737 2.738 1.00 96.44 89 THR A O 1
ATOM 713 N N . LEU A 1 90 ? 5.695 5.768 3.724 1.00 97.25 90 LEU A N 1
ATOM 714 C CA . LEU A 1 90 ? 6.458 4.865 4.577 1.00 97.25 90 LEU A CA 1
ATOM 715 C C . LEU A 1 90 ? 7.401 3.970 3.763 1.00 97.25 90 LEU A C 1
ATOM 717 O O . LEU A 1 90 ? 8.588 3.902 4.068 1.00 97.25 90 LEU A O 1
ATOM 721 N N . LEU A 1 91 ? 6.905 3.313 2.711 1.00 97.31 91 LEU A N 1
ATOM 722 C CA . LEU A 1 91 ? 7.744 2.422 1.905 1.00 97.31 91 LEU A CA 1
ATOM 723 C C . LEU A 1 91 ? 8.873 3.168 1.180 1.00 97.31 91 LEU A C 1
ATOM 725 O O . LEU A 1 91 ? 9.992 2.663 1.131 1.00 97.31 91 LEU A O 1
ATOM 729 N N . ASP A 1 92 ? 8.610 4.360 0.634 1.00 96.19 92 ASP A N 1
ATOM 730 C CA . ASP A 1 92 ? 9.637 5.187 -0.020 1.00 96.19 92 ASP A CA 1
ATOM 731 C C . ASP A 1 92 ? 10.720 5.629 0.974 1.00 96.19 92 ASP A C 1
ATOM 733 O O . ASP A 1 92 ? 11.905 5.616 0.631 1.00 96.19 92 ASP A O 1
ATOM 737 N N . ASP A 1 93 ? 10.332 5.960 2.210 1.00 95.44 93 ASP A N 1
ATOM 738 C CA . ASP A 1 93 ? 11.266 6.322 3.277 1.00 95.44 93 ASP A CA 1
ATOM 739 C C . ASP A 1 93 ? 12.156 5.132 3.657 1.00 95.44 93 ASP A C 1
ATOM 741 O O . ASP A 1 93 ? 13.378 5.285 3.713 1.00 95.44 93 ASP A O 1
ATOM 745 N N . ILE A 1 94 ? 11.587 3.937 3.847 1.00 96.06 94 ILE A N 1
ATOM 746 C CA . ILE A 1 94 ? 12.379 2.740 4.170 1.00 96.06 94 ILE A CA 1
ATOM 747 C C . ILE A 1 94 ? 13.283 2.373 2.986 1.00 96.06 94 ILE A C 1
ATOM 749 O O . ILE A 1 94 ? 14.475 2.133 3.171 1.00 96.06 94 ILE A O 1
ATOM 753 N N . ILE A 1 95 ? 12.775 2.390 1.747 1.00 95.06 95 ILE A N 1
ATOM 754 C CA . ILE A 1 95 ? 13.595 2.099 0.561 1.00 95.06 95 ILE A CA 1
ATOM 755 C C . ILE A 1 95 ? 14.770 3.065 0.461 1.00 95.06 95 ILE A C 1
ATOM 757 O O . ILE A 1 95 ? 15.898 2.624 0.239 1.00 95.06 95 ILE A O 1
ATOM 761 N N . THR A 1 96 ? 14.507 4.359 0.636 1.00 93.06 96 THR A N 1
ATOM 762 C CA . THR A 1 96 ? 15.509 5.415 0.480 1.00 93.06 96 THR A CA 1
ATOM 763 C C . THR A 1 96 ? 16.562 5.383 1.586 1.00 93.06 96 THR A C 1
ATOM 765 O O . THR A 1 96 ? 17.730 5.645 1.301 1.00 93.06 96 THR A O 1
ATOM 768 N N . ASN A 1 97 ? 16.170 5.079 2.827 1.00 94.44 97 ASN A N 1
ATOM 769 C CA . ASN A 1 97 ? 17.042 5.241 3.992 1.00 94.44 97 ASN A CA 1
ATOM 770 C C . ASN A 1 97 ? 17.631 3.927 4.522 1.00 94.44 97 ASN A C 1
ATOM 772 O O . ASN A 1 97 ? 18.702 3.945 5.125 1.00 94.44 97 ASN A O 1
ATOM 776 N N . GLU A 1 98 ? 16.957 2.797 4.310 1.00 93.88 98 GLU A N 1
ATOM 777 C CA . GLU A 1 98 ? 17.275 1.526 4.978 1.00 93.88 98 GLU A CA 1
ATOM 778 C C . GLU A 1 98 ? 17.592 0.388 4.001 1.00 93.88 98 GLU A C 1
ATOM 780 O O . GLU A 1 98 ? 18.134 -0.643 4.400 1.00 93.88 98 GLU A O 1
ATOM 785 N N . THR A 1 99 ? 17.310 0.567 2.708 1.00 93.06 99 THR A N 1
ATOM 786 C CA . THR A 1 99 ? 17.606 -0.436 1.679 1.00 93.06 99 THR A CA 1
ATOM 787 C C . THR A 1 99 ? 18.615 0.075 0.656 1.00 93.06 99 THR A C 1
ATOM 789 O O . THR A 1 99 ? 18.997 1.242 0.634 1.00 93.06 99 THR A O 1
ATOM 792 N N . LYS A 1 100 ? 19.043 -0.815 -0.243 1.00 94.75 100 LYS A N 1
ATOM 793 C CA . LYS A 1 100 ? 19.879 -0.451 -1.394 1.00 94.75 100 LYS A CA 1
ATOM 794 C C . LYS A 1 100 ? 19.122 -0.456 -2.725 1.00 94.75 100 LYS A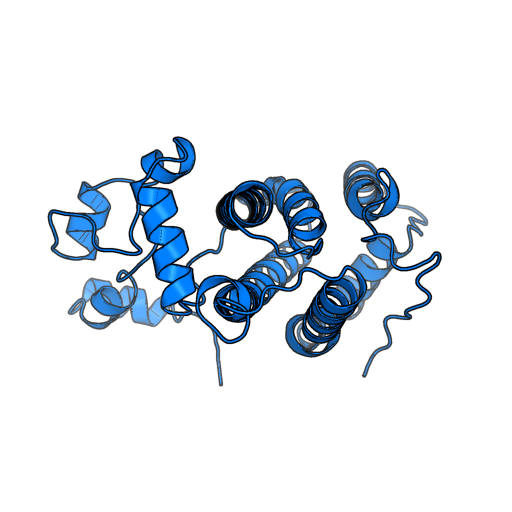 C 1
ATOM 796 O O . LYS A 1 100 ? 19.748 -0.317 -3.778 1.00 94.75 100 LYS A O 1
ATOM 801 N N . HIS A 1 101 ? 17.801 -0.648 -2.705 1.00 94.94 101 HIS A N 1
ATOM 802 C CA . HIS A 1 101 ? 17.001 -0.644 -3.927 1.00 94.94 101 HIS A CA 1
ATOM 803 C C . HIS A 1 101 ? 17.016 0.744 -4.574 1.00 94.94 101 HIS A C 1
ATOM 805 O O . HIS A 1 101 ? 16.932 1.765 -3.897 1.00 94.94 101 HIS A O 1
ATOM 811 N N . LYS A 1 102 ? 17.102 0.783 -5.908 1.00 93.38 102 LYS A N 1
ATOM 812 C CA . LYS A 1 102 ? 17.087 2.030 -6.692 1.00 93.38 102 LYS A CA 1
ATOM 813 C C . LYS A 1 102 ? 15.791 2.275 -7.470 1.00 93.38 102 LYS A C 1
ATOM 815 O O . LYS A 1 102 ? 15.785 3.155 -8.330 1.00 93.38 102 LYS A O 1
ATOM 820 N N . THR A 1 103 ? 14.729 1.518 -7.177 1.00 91.94 103 THR A N 1
ATOM 821 C CA . THR A 1 103 ? 13.386 1.729 -7.754 1.00 91.94 103 THR A CA 1
ATOM 822 C C . THR A 1 103 ? 12.927 3.174 -7.545 1.00 91.94 103 THR A C 1
ATOM 824 O O . THR A 1 103 ? 13.220 3.804 -6.522 1.00 91.94 103 THR A O 1
ATOM 827 N N . ARG A 1 104 ? 12.237 3.727 -8.543 1.00 88.69 104 ARG A N 1
ATOM 828 C CA . ARG A 1 104 ? 11.663 5.078 -8.523 1.00 88.69 104 ARG A CA 1
ATOM 829 C C . ARG A 1 104 ? 10.137 5.065 -8.600 1.00 88.69 104 ARG A C 1
ATOM 831 O O . ARG A 1 104 ? 9.546 6.132 -8.429 1.00 88.69 104 ARG A O 1
ATOM 838 N N . TRP A 1 105 ? 9.503 3.908 -8.807 1.00 91.62 105 TRP A N 1
ATOM 839 C CA . TRP A 1 105 ? 8.051 3.797 -8.985 1.00 91.62 105 TRP A CA 1
ATOM 840 C C . TRP A 1 105 ? 7.260 4.465 -7.842 1.00 91.62 105 TRP A C 1
ATOM 842 O O . TRP A 1 105 ? 6.415 5.325 -8.101 1.00 91.62 105 TRP A O 1
ATOM 852 N N . LEU A 1 106 ? 7.621 4.207 -6.575 1.00 91.38 106 LEU A N 1
ATOM 853 C CA . LEU A 1 106 ? 6.943 4.799 -5.404 1.00 91.38 106 LEU A CA 1
ATOM 854 C C . LEU A 1 106 ? 6.968 6.331 -5.383 1.00 91.38 106 LEU A C 1
ATOM 856 O O . LEU A 1 106 ? 6.014 6.963 -4.927 1.00 91.38 106 LEU A O 1
ATOM 860 N N . LYS A 1 107 ? 8.031 6.951 -5.908 1.00 86.94 107 LYS A N 1
ATOM 861 C CA . LYS A 1 107 ? 8.155 8.416 -5.962 1.00 86.94 107 LYS A CA 1
ATOM 862 C C . LYS A 1 107 ? 7.142 9.032 -6.921 1.00 86.94 107 LYS A C 1
ATOM 864 O O . LYS A 1 107 ? 6.662 10.136 -6.661 1.00 86.94 107 LYS A O 1
ATOM 869 N N . GLY A 1 108 ? 6.828 8.329 -8.008 1.00 80.50 108 GLY A N 1
ATOM 870 C CA . GLY A 1 108 ? 5.753 8.689 -8.930 1.00 80.50 108 GLY A CA 1
ATOM 871 C C . GLY A 1 108 ? 4.383 8.435 -8.316 1.00 80.50 108 GLY A C 1
ATOM 872 O O . GLY A 1 108 ? 3.588 9.366 -8.179 1.00 80.50 108 GLY A O 1
ATOM 873 N N . ALA A 1 109 ? 4.153 7.203 -7.859 1.00 86.50 109 ALA A N 1
ATOM 874 C CA . ALA A 1 109 ? 2.872 6.765 -7.313 1.00 86.50 109 ALA A CA 1
ATOM 875 C C . ALA A 1 109 ? 2.407 7.633 -6.134 1.00 86.50 109 ALA A C 1
ATOM 877 O O . ALA A 1 109 ? 1.283 8.129 -6.138 1.00 86.50 109 ALA A O 1
ATOM 878 N N . LYS A 1 110 ? 3.287 7.925 -5.165 1.00 87.69 110 LYS A N 1
ATOM 879 C CA . LYS A 1 110 ? 2.974 8.795 -4.019 1.00 87.69 110 LYS A CA 1
ATOM 880 C C . LYS A 1 110 ? 2.470 10.169 -4.453 1.00 87.69 110 LYS A C 1
ATOM 882 O O . LYS A 1 110 ? 1.481 10.657 -3.916 1.00 87.69 110 LYS A O 1
ATOM 887 N N . LYS A 1 111 ? 3.132 10.809 -5.420 1.00 80.94 111 LYS A N 1
ATOM 888 C CA . LYS A 1 111 ? 2.736 12.146 -5.890 1.00 80.94 111 LYS A CA 1
ATOM 889 C C . LYS A 1 111 ? 1.383 12.115 -6.595 1.00 80.94 111 LYS A C 1
ATOM 891 O O . LYS A 1 111 ? 0.579 13.015 -6.370 1.00 80.94 111 LYS A O 1
ATOM 896 N N . LEU A 1 112 ? 1.134 11.076 -7.391 1.00 79.50 112 LEU A N 1
ATOM 897 C CA . LEU A 1 112 ? -0.142 10.865 -8.065 1.00 79.50 112 LEU A CA 1
ATOM 898 C C . LEU A 1 112 ? -1.281 10.672 -7.055 1.00 79.50 112 LEU A C 1
ATOM 900 O O . LEU A 1 112 ? -2.237 11.443 -7.052 1.00 79.50 112 LEU A O 1
ATOM 904 N N . VAL A 1 113 ? -1.150 9.692 -6.158 1.00 83.56 113 VAL A N 1
ATOM 905 C CA . VAL A 1 113 ? -2.167 9.383 -5.140 1.00 83.56 113 VAL A CA 1
ATOM 906 C C . VAL A 1 113 ? -2.396 10.581 -4.216 1.00 83.56 113 VAL A C 1
ATOM 908 O O . VAL A 1 113 ? -3.536 10.888 -3.879 1.00 83.56 113 VAL A O 1
ATOM 911 N N . ASN A 1 114 ? -1.346 11.336 -3.871 1.00 84.31 114 ASN A N 1
ATOM 912 C CA . ASN A 1 114 ? -1.490 12.550 -3.068 1.00 84.31 114 ASN A CA 1
ATOM 913 C C . ASN A 1 114 ? -2.392 13.603 -3.731 1.00 84.31 114 ASN A C 1
ATOM 915 O O . ASN A 1 114 ? -3.203 14.225 -3.048 1.00 84.31 114 ASN A O 1
ATOM 919 N N . SER A 1 115 ? -2.270 13.801 -5.048 1.00 76.94 115 SER A N 1
ATOM 920 C CA . SER A 1 115 ? -3.152 14.700 -5.806 1.00 76.94 115 SER A CA 1
ATOM 921 C C . SER A 1 115 ? -4.610 14.231 -5.795 1.00 76.94 115 SER A C 1
ATOM 923 O O . SER A 1 115 ? -5.520 15.056 -5.861 1.00 76.94 115 SER A O 1
ATOM 925 N N . LEU A 1 116 ? -4.838 12.919 -5.688 1.00 80.06 116 LEU A N 1
ATOM 926 C CA . LEU A 1 116 ? -6.164 12.302 -5.691 1.00 80.06 116 LEU A CA 1
ATOM 927 C C . LEU A 1 116 ? -6.860 12.322 -4.322 1.00 80.06 116 LEU A C 1
ATOM 929 O O . LEU A 1 116 ? -8.076 12.169 -4.269 1.00 80.06 116 LEU A O 1
ATOM 933 N N . LYS A 1 117 ? -6.145 12.623 -3.229 1.00 82.50 117 LYS A N 1
ATOM 934 C CA . LYS A 1 117 ? -6.723 12.753 -1.873 1.00 82.50 117 LYS A CA 1
ATOM 935 C C . LYS A 1 117 ? -7.889 13.722 -1.776 1.00 82.50 117 LYS A C 1
ATOM 937 O O . LYS A 1 117 ? -8.699 13.598 -0.869 1.00 82.50 117 LYS A O 1
ATOM 942 N N . ILE A 1 118 ? -7.981 14.699 -2.678 1.00 72.56 118 ILE A N 1
ATOM 943 C CA . ILE A 1 118 ? -9.108 15.639 -2.684 1.00 72.56 118 ILE A CA 1
ATOM 944 C C . ILE A 1 118 ? -10.458 14.952 -2.945 1.00 72.56 118 ILE A C 1
ATOM 946 O O . ILE A 1 118 ? -11.496 15.569 -2.728 1.00 72.56 118 ILE A O 1
ATOM 950 N N . MET A 1 119 ? -10.435 13.708 -3.433 1.00 71.06 119 MET A N 1
ATOM 951 C CA . MET A 1 119 ? -11.615 12.879 -3.666 1.00 71.06 119 MET A CA 1
ATOM 952 C C . MET A 1 119 ? -11.983 12.017 -2.452 1.00 71.06 119 MET A C 1
ATOM 954 O O . MET A 1 119 ? -13.056 11.422 -2.445 1.00 71.06 119 MET A O 1
ATOM 958 N N . ASP A 1 120 ? -11.151 11.965 -1.403 1.00 72.38 120 ASP A N 1
ATOM 959 C CA . ASP A 1 120 ? -11.530 11.299 -0.156 1.00 72.38 120 ASP A CA 1
ATOM 960 C C . ASP A 1 120 ? -12.715 12.052 0.478 1.00 72.38 120 ASP A C 1
ATOM 962 O O . ASP A 1 120 ? -12.563 13.165 0.987 1.00 72.38 120 ASP A O 1
ATOM 966 N N . GLY A 1 121 ? -13.903 11.440 0.459 1.00 62.53 121 GLY A N 1
ATOM 967 C CA . GLY A 1 121 ? -15.130 12.011 1.029 1.00 62.53 121 GLY A CA 1
ATOM 968 C C . GLY A 1 121 ? -16.143 12.556 0.017 1.00 62.53 121 GLY A C 1
ATOM 969 O O . GLY A 1 121 ? -17.098 13.208 0.439 1.00 62.53 121 GLY A O 1
ATOM 970 N N . GLY A 1 122 ? -15.971 12.265 -1.277 1.00 56.88 122 GLY A N 1
ATOM 971 C CA . GLY A 1 122 ? -16.905 12.639 -2.339 1.00 56.88 122 GLY A CA 1
ATOM 972 C C . GLY A 1 122 ? -16.669 14.064 -2.825 1.00 56.88 122 GLY A C 1
ATOM 973 O O . GLY A 1 122 ? -16.965 15.039 -2.130 1.00 56.88 122 GLY A O 1
ATOM 974 N N . PHE A 1 123 ? -16.141 14.209 -4.039 1.00 52.62 123 PHE A N 1
ATOM 975 C CA . PHE A 1 123 ? -15.840 15.526 -4.598 1.00 52.62 123 PHE A CA 1
ATOM 976 C C . PHE A 1 123 ? -16.929 15.951 -5.584 1.00 52.62 123 PHE A C 1
ATOM 978 O O . PHE A 1 123 ? -16.974 15.486 -6.716 1.00 52.62 123 PHE A O 1
ATOM 985 N N . SER A 1 124 ? -17.787 16.894 -5.180 1.00 53.19 124 SER A N 1
ATOM 986 C CA . SER A 1 124 ? -19.005 17.285 -5.919 1.00 53.19 124 SER A CA 1
ATOM 987 C C . SER A 1 124 ? -18.794 17.848 -7.334 1.00 53.19 124 SER A C 1
ATOM 989 O O . SER A 1 124 ? -19.764 18.007 -8.074 1.00 53.19 124 SER A O 1
ATOM 991 N N . LEU A 1 125 ? -17.553 18.174 -7.712 1.00 53.19 125 LEU A N 1
ATOM 992 C CA . LEU A 1 125 ? -17.198 18.667 -9.047 1.00 53.19 125 LEU A CA 1
ATOM 993 C C . LEU A 1 125 ? -16.671 17.565 -9.979 1.00 53.19 125 LEU A C 1
ATOM 995 O O . LEU A 1 125 ? -16.549 17.808 -11.178 1.00 53.19 125 LEU A O 1
ATOM 999 N N . VAL A 1 126 ? -16.347 16.379 -9.454 1.00 58.25 126 VAL A N 1
ATOM 1000 C CA . VAL A 1 126 ? -15.961 15.209 -10.250 1.00 58.25 126 VAL A CA 1
ATOM 1001 C C . VAL A 1 126 ? -17.204 14.353 -10.456 1.00 58.25 126 VAL A C 1
ATOM 1003 O O . VAL A 1 126 ? -18.018 14.166 -9.557 1.00 58.25 126 VAL A O 1
ATOM 1006 N N . ALA A 1 127 ? -17.391 13.877 -11.683 1.00 61.72 127 ALA A N 1
ATOM 1007 C CA . ALA A 1 127 ? -18.509 13.002 -11.983 1.00 61.72 127 ALA A CA 1
ATOM 1008 C C . ALA A 1 127 ? -18.327 11.663 -11.239 1.00 61.72 127 ALA A C 1
ATOM 1010 O O . ALA A 1 127 ? -17.227 11.113 -11.211 1.00 61.72 127 ALA A O 1
ATOM 1011 N N . ASN A 1 128 ? -19.395 11.151 -10.620 1.00 68.06 128 ASN A N 1
ATOM 1012 C CA . ASN A 1 128 ? -19.333 9.961 -9.757 1.00 68.06 128 ASN A CA 1
ATOM 1013 C C . ASN A 1 128 ? -18.721 8.730 -10.449 1.00 68.06 128 ASN A C 1
ATOM 1015 O O . ASN A 1 128 ? -18.082 7.912 -9.799 1.00 68.06 128 ASN A O 1
ATOM 1019 N N . ASP A 1 129 ? -18.906 8.593 -11.762 1.00 66.62 129 ASP A N 1
ATOM 1020 C CA . ASP A 1 129 ? -18.296 7.538 -12.575 1.00 66.62 129 ASP A CA 1
ATOM 1021 C C . ASP A 1 129 ? -16.764 7.626 -12.578 1.00 66.62 129 ASP A C 1
ATOM 1023 O O . ASP A 1 129 ? -16.088 6.612 -12.421 1.00 66.62 129 ASP A O 1
ATOM 1027 N N . VAL A 1 130 ? -16.218 8.840 -12.676 1.00 67.12 130 VAL A N 1
ATOM 1028 C CA . VAL A 1 130 ? -14.773 9.092 -12.626 1.00 67.12 130 VAL A CA 1
ATOM 1029 C C . VAL A 1 130 ? -14.205 8.794 -11.236 1.00 67.12 130 VAL A C 1
ATOM 1031 O O . VAL A 1 130 ? -13.130 8.206 -11.118 1.00 67.12 130 VAL A O 1
ATOM 1034 N N . GLU A 1 131 ? -14.925 9.168 -10.178 1.00 70.06 131 GLU A N 1
ATOM 1035 C CA . GLU A 1 131 ? -14.510 8.893 -8.798 1.00 70.06 131 GLU A CA 1
ATOM 1036 C C . GLU A 1 131 ? -14.475 7.383 -8.505 1.00 70.06 131 GLU A C 1
ATOM 1038 O O . GLU A 1 131 ? -13.503 6.886 -7.936 1.00 70.06 131 GLU A O 1
ATOM 1043 N N . ILE A 1 132 ? -15.491 6.630 -8.944 1.00 76.12 132 ILE A N 1
ATOM 1044 C CA . ILE A 1 132 ? -15.557 5.169 -8.769 1.00 76.12 132 ILE A CA 1
ATOM 1045 C C . ILE A 1 132 ? -14.370 4.482 -9.448 1.00 76.12 132 ILE A C 1
ATOM 1047 O O . ILE A 1 132 ? -13.698 3.657 -8.833 1.00 76.12 132 ILE A O 1
ATOM 1051 N N . ILE A 1 133 ? -14.073 4.846 -10.695 1.00 75.44 133 ILE A N 1
ATOM 1052 C CA . ILE A 1 133 ? -12.983 4.231 -11.461 1.00 75.44 133 ILE A CA 1
ATOM 1053 C C . ILE A 1 133 ? -11.622 4.556 -10.851 1.00 75.44 133 ILE A C 1
ATOM 1055 O O . ILE A 1 133 ? -10.773 3.674 -10.750 1.00 75.44 133 ILE A O 1
ATOM 1059 N N . LEU A 1 134 ? -11.403 5.801 -10.417 1.00 77.50 134 LEU A N 1
ATOM 1060 C CA . LEU A 1 134 ? -10.147 6.181 -9.769 1.00 77.50 134 LEU A CA 1
ATOM 1061 C C . LEU A 1 134 ? -9.959 5.453 -8.435 1.00 77.50 134 LEU A C 1
ATOM 1063 O O . LEU A 1 134 ? -8.836 5.060 -8.127 1.00 77.50 134 LEU A O 1
ATOM 1067 N N . ASN A 1 135 ? -11.035 5.223 -7.679 1.00 81.00 135 ASN A N 1
ATOM 1068 C CA . ASN A 1 135 ? -10.995 4.392 -6.477 1.00 81.00 135 ASN A CA 1
ATOM 1069 C C . ASN A 1 135 ? -10.656 2.928 -6.804 1.00 81.00 135 ASN A C 1
ATOM 1071 O O . ASN A 1 135 ? -9.748 2.372 -6.188 1.00 81.00 135 ASN A O 1
ATOM 1075 N N . GLU A 1 136 ? -11.323 2.316 -7.793 1.00 81.69 136 GLU A N 1
ATOM 1076 C CA . GLU A 1 136 ? -11.021 0.938 -8.223 1.00 81.69 136 GLU A CA 1
ATOM 1077 C C . GLU A 1 136 ? -9.562 0.798 -8.687 1.00 81.69 136 GLU A C 1
ATOM 1079 O O . GLU A 1 136 ? -8.877 -0.146 -8.290 1.00 81.69 136 GLU A O 1
ATOM 1084 N N . LEU A 1 137 ? -9.062 1.755 -9.479 1.00 81.25 137 LEU A N 1
ATOM 1085 C CA . LEU A 1 137 ? -7.672 1.776 -9.947 1.00 81.25 137 LEU A CA 1
ATOM 1086 C C . LEU A 1 137 ? -6.692 1.901 -8.783 1.00 81.25 137 LEU A C 1
ATOM 1088 O O . LEU A 1 137 ? -5.714 1.162 -8.729 1.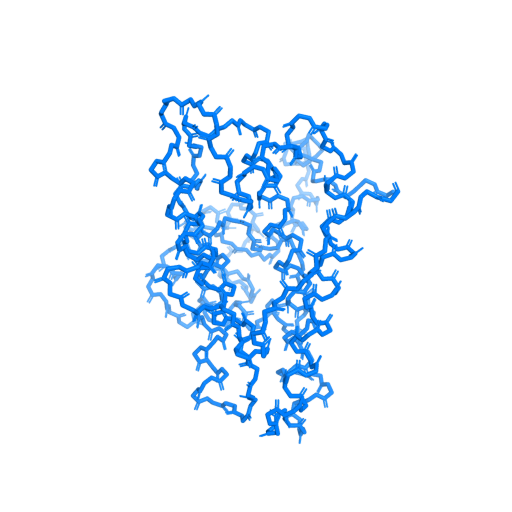00 81.25 137 LEU A O 1
ATOM 1092 N N . ASN A 1 138 ? -6.951 2.816 -7.850 1.00 86.00 138 ASN A N 1
ATOM 1093 C CA . ASN A 1 138 ? -6.069 3.065 -6.716 1.00 86.00 138 ASN A CA 1
ATOM 1094 C C . ASN A 1 138 ? -5.941 1.835 -5.807 1.00 86.00 138 ASN A C 1
ATOM 1096 O O . ASN A 1 138 ? -4.830 1.481 -5.416 1.00 86.00 138 ASN A O 1
ATOM 1100 N N . ILE A 1 139 ? -7.056 1.150 -5.534 1.00 87.88 139 ILE A N 1
ATOM 1101 C CA . ILE A 1 139 ? -7.066 -0.096 -4.754 1.00 87.88 139 ILE A CA 1
ATOM 1102 C C . ILE A 1 139 ? -6.334 -1.206 -5.514 1.00 87.88 139 ILE A C 1
ATOM 1104 O O . ILE A 1 139 ? -5.423 -1.818 -4.963 1.00 87.88 139 ILE A O 1
ATOM 1108 N N . GLY A 1 140 ? -6.670 -1.434 -6.789 1.00 87.25 140 GLY A N 1
ATOM 1109 C CA . GLY A 1 140 ? -6.051 -2.500 -7.583 1.00 87.25 140 GLY A CA 1
ATOM 1110 C C . GLY A 1 140 ? -4.537 -2.330 -7.740 1.00 87.25 140 GLY A C 1
ATOM 1111 O O . GLY A 1 140 ? -3.779 -3.294 -7.626 1.00 87.25 140 GLY A O 1
ATOM 1112 N N . ILE A 1 141 ? -4.081 -1.092 -7.946 1.00 88.75 141 ILE A N 1
ATOM 1113 C CA . ILE A 1 141 ? -2.656 -0.749 -7.983 1.00 88.75 141 ILE A CA 1
ATOM 1114 C C . ILE A 1 141 ? -2.014 -0.964 -6.610 1.00 88.75 141 ILE A C 1
ATOM 1116 O O . ILE A 1 141 ? -0.929 -1.542 -6.533 1.00 88.75 141 ILE A O 1
ATOM 1120 N N . CYS A 1 142 ? -2.674 -0.555 -5.522 1.00 94.31 142 CYS A N 1
ATOM 1121 C CA . CYS A 1 142 ? -2.161 -0.772 -4.172 1.00 94.31 142 CYS A CA 1
ATOM 1122 C C . CYS A 1 142 ? -1.987 -2.269 -3.864 1.00 94.31 142 CYS A C 1
ATOM 1124 O O . CYS A 1 142 ? -0.909 -2.681 -3.434 1.00 94.31 142 CYS A O 1
ATOM 1126 N N . ASP A 1 143 ? -2.973 -3.102 -4.186 1.00 92.12 143 ASP A N 1
ATOM 1127 C CA . ASP A 1 143 ? -2.925 -4.555 -3.978 1.00 92.12 143 ASP A CA 1
ATOM 1128 C C . ASP A 1 143 ? -1.806 -5.237 -4.773 1.00 92.12 143 ASP A C 1
ATOM 1130 O O . ASP A 1 143 ? -1.116 -6.141 -4.275 1.00 92.12 143 ASP A O 1
ATOM 1134 N N . TYR A 1 144 ? -1.588 -4.788 -6.010 1.00 94.19 144 TYR A N 1
ATOM 1135 C CA . TYR A 1 144 ? -0.453 -5.238 -6.805 1.00 94.19 144 TYR A CA 1
ATOM 1136 C C . TYR A 1 144 ? 0.872 -4.767 -6.192 1.00 94.19 144 TYR A C 1
ATOM 1138 O O . TYR A 1 144 ? 1.804 -5.565 -6.050 1.00 94.19 144 TYR A O 1
ATOM 1146 N N . SER A 1 145 ? 0.940 -3.511 -5.741 1.00 95.81 145 SER A N 1
ATOM 1147 C CA . SER A 1 145 ? 2.127 -2.942 -5.101 1.00 95.81 145 SER A CA 1
ATOM 1148 C C . SER A 1 145 ? 2.541 -3.720 -3.857 1.00 95.81 145 SER A C 1
ATOM 1150 O O . SER A 1 145 ? 3.721 -4.023 -3.709 1.00 95.81 145 SER A O 1
ATOM 1152 N N . ILE A 1 146 ? 1.593 -4.150 -3.020 1.00 96.50 146 ILE A N 1
ATOM 1153 C CA . ILE A 1 146 ? 1.859 -4.972 -1.832 1.00 96.50 146 ILE A CA 1
ATOM 1154 C C . ILE A 1 146 ? 2.592 -6.259 -2.234 1.00 96.50 146 ILE A C 1
ATOM 1156 O O . ILE A 1 146 ? 3.589 -6.642 -1.623 1.00 96.50 146 ILE A O 1
ATOM 1160 N N . THR A 1 147 ? 2.172 -6.891 -3.328 1.00 94.62 147 THR A N 1
ATOM 1161 C CA . THR A 1 147 ? 2.831 -8.104 -3.832 1.00 94.62 147 THR A CA 1
ATOM 1162 C C . THR A 1 147 ? 4.244 -7.820 -4.344 1.00 94.62 147 THR A C 1
ATOM 1164 O O . THR A 1 147 ? 5.164 -8.594 -4.082 1.00 94.62 147 THR A O 1
ATOM 1167 N N . GLN A 1 148 ? 4.440 -6.714 -5.059 1.00 96.31 148 GLN A N 1
ATOM 1168 C CA . GLN A 1 148 ? 5.740 -6.356 -5.628 1.00 96.31 148 GLN A CA 1
ATOM 1169 C C . GLN A 1 148 ? 6.737 -5.893 -4.561 1.00 96.31 148 GLN A C 1
ATOM 1171 O O . GLN A 1 148 ? 7.897 -6.307 -4.572 1.00 96.31 148 GLN A O 1
ATOM 1176 N N . PHE A 1 149 ? 6.294 -5.089 -3.596 1.00 97.44 149 PHE A N 1
ATOM 1177 C CA . PHE A 1 149 ? 7.132 -4.652 -2.486 1.00 97.44 149 PHE A CA 1
ATOM 1178 C C . PHE A 1 149 ? 7.445 -5.803 -1.531 1.00 97.44 149 PHE A C 1
ATOM 1180 O O . PHE A 1 149 ? 8.560 -5.850 -1.017 1.00 97.44 149 PHE A O 1
ATOM 1187 N N . TYR A 1 150 ? 6.572 -6.807 -1.380 1.00 97.88 150 TYR A N 1
ATOM 1188 C CA . TYR A 1 150 ? 6.956 -8.033 -0.681 1.00 97.88 150 TYR A CA 1
ATOM 1189 C C . TYR A 1 150 ? 8.232 -8.631 -1.285 1.00 97.88 150 TYR A C 1
ATOM 1191 O O . TYR A 1 150 ? 9.132 -9.013 -0.543 1.00 97.88 150 TYR A O 1
ATOM 1199 N N . GLU A 1 151 ? 8.364 -8.677 -2.615 1.00 97.38 151 GLU A N 1
ATOM 1200 C CA . GLU A 1 151 ? 9.566 -9.227 -3.254 1.00 97.38 151 GLU A CA 1
ATOM 1201 C C . GLU A 1 151 ? 10.831 -8.418 -2.942 1.00 97.38 151 GLU A C 1
ATOM 1203 O O . GLU A 1 151 ? 11.916 -9.004 -2.885 1.00 97.38 151 GLU A O 1
ATOM 1208 N N . LEU A 1 152 ? 10.701 -7.106 -2.708 1.00 96.81 152 LEU A N 1
ATOM 1209 C CA . LEU A 1 152 ? 11.808 -6.242 -2.291 1.00 96.81 152 LEU A CA 1
ATOM 1210 C C . LEU A 1 152 ? 12.205 -6.487 -0.830 1.00 96.81 152 LEU A C 1
ATOM 1212 O O . LEU A 1 152 ? 13.378 -6.699 -0.539 1.00 96.81 152 LEU A O 1
ATOM 1216 N N . PHE A 1 153 ? 11.231 -6.502 0.079 1.00 96.62 153 PHE A N 1
ATOM 1217 C CA . PHE A 1 153 ? 11.482 -6.516 1.524 1.00 96.62 153 PHE A CA 1
ATOM 1218 C C . PHE A 1 153 ? 11.643 -7.921 2.124 1.00 96.62 153 PHE A C 1
ATOM 1220 O O . PHE A 1 153 ? 12.436 -8.129 3.045 1.00 96.62 153 PHE A O 1
ATOM 1227 N N . TYR A 1 154 ? 10.909 -8.899 1.599 1.00 97.19 154 TYR A N 1
ATOM 1228 C CA . TYR A 1 154 ? 10.770 -10.234 2.190 1.00 97.19 154 TYR A CA 1
ATOM 1229 C C . TYR A 1 154 ? 11.063 -11.377 1.212 1.00 97.19 154 TYR A C 1
ATOM 1231 O O . TYR A 1 154 ? 11.417 -12.471 1.651 1.00 97.19 154 TYR A O 1
ATOM 1239 N N . GLY A 1 155 ? 10.940 -11.134 -0.093 1.00 96.56 155 GLY A N 1
ATOM 1240 C CA . GLY A 1 155 ? 11.075 -12.141 -1.140 1.00 96.56 155 GLY A CA 1
ATOM 1241 C C . GLY A 1 155 ? 12.439 -12.149 -1.825 1.00 96.56 155 GLY A C 1
ATOM 1242 O O . GLY A 1 155 ? 13.493 -12.006 -1.196 1.00 96.56 155 GLY A O 1
ATOM 1243 N N . LYS A 1 156 ? 12.425 -12.367 -3.145 1.00 96.44 156 LYS A N 1
ATOM 1244 C CA . LYS A 1 156 ? 13.630 -12.715 -3.916 1.00 96.44 156 LYS A CA 1
ATOM 1245 C C . LYS A 1 156 ? 14.718 -11.636 -3.928 1.00 96.44 156 LYS A C 1
ATOM 1247 O O . LYS A 1 156 ? 15.881 -11.972 -4.145 1.00 96.44 156 LYS A O 1
ATOM 1252 N N . TYR A 1 157 ? 14.374 -10.371 -3.681 1.00 96.56 157 TYR A N 1
ATOM 1253 C CA . TYR A 1 157 ? 15.339 -9.270 -3.668 1.00 96.56 157 TYR A CA 1
ATOM 1254 C C . TYR A 1 157 ? 15.794 -8.850 -2.265 1.00 96.56 157 TYR A C 1
ATOM 1256 O O . TYR A 1 157 ? 16.693 -8.018 -2.167 1.00 96.56 157 TYR A O 1
ATOM 1264 N N . LYS A 1 158 ? 15.277 -9.468 -1.192 1.00 95.50 158 LYS A N 1
ATOM 1265 C CA . LYS A 1 158 ? 15.663 -9.153 0.197 1.00 95.50 158 LYS A CA 1
ATOM 1266 C C . LYS A 1 158 ? 17.178 -9.200 0.416 1.00 95.50 158 LYS A C 1
ATOM 1268 O O . LYS A 1 158 ? 17.764 -8.297 1.002 1.00 95.50 158 LYS A O 1
ATOM 1273 N N . ASN A 1 159 ? 17.813 -10.270 -0.066 1.00 96.19 159 ASN A N 1
ATOM 1274 C CA . ASN A 1 159 ? 19.258 -10.494 0.081 1.00 96.19 159 ASN A CA 1
ATOM 1275 C C . ASN A 1 159 ? 20.060 -10.091 -1.166 1.00 96.19 159 ASN A C 1
ATOM 1277 O O . ASN A 1 159 ? 21.288 -10.130 -1.144 1.00 96.19 159 ASN A O 1
ATOM 1281 N N . ASN A 1 160 ? 19.377 -9.738 -2.256 1.00 95.56 160 ASN A N 1
ATOM 1282 C CA . ASN A 1 160 ? 19.988 -9.317 -3.511 1.00 95.56 160 ASN A CA 1
ATOM 1283 C C . ASN A 1 160 ? 19.237 -8.089 -4.047 1.00 95.56 160 ASN A C 1
ATOM 1285 O O . ASN A 1 160 ? 18.403 -8.220 -4.949 1.00 95.56 160 ASN A O 1
ATOM 1289 N N . PRO A 1 161 ? 19.465 -6.913 -3.439 1.00 95.62 161 PRO A N 1
ATOM 1290 C CA . PRO A 1 161 ? 18.697 -5.724 -3.757 1.00 95.62 161 PRO A CA 1
ATOM 1291 C C . PRO A 1 161 ? 18.954 -5.236 -5.186 1.00 95.62 161 PRO A C 1
ATOM 1293 O O . PRO A 1 161 ? 19.992 -5.498 -5.793 1.00 95.62 161 PRO A O 1
ATOM 1296 N N . LEU A 1 162 ? 18.000 -4.464 -5.708 1.00 94.88 162 LEU A N 1
ATOM 1297 C CA . LEU A 1 162 ? 18.061 -3.811 -7.022 1.00 94.88 162 LEU A CA 1
ATOM 1298 C C . LEU A 1 162 ? 19.039 -2.620 -6.987 1.00 94.88 162 LEU A C 1
ATOM 1300 O O . LEU A 1 162 ? 18.640 -1.460 -7.099 1.00 94.88 162 LEU A O 1
ATOM 1304 N N . GLU A 1 163 ? 20.325 -2.899 -6.759 1.00 93.06 163 GLU A N 1
ATOM 1305 C CA . GLU A 1 163 ? 21.363 -1.876 -6.580 1.00 93.06 163 GLU A CA 1
ATOM 1306 C C . GLU A 1 163 ? 21.795 -1.233 -7.904 1.00 93.06 163 GLU A C 1
ATOM 1308 O O . GLU A 1 163 ? 22.346 -0.126 -7.919 1.00 93.06 163 GLU A O 1
ATOM 1313 N N . LYS A 1 164 ? 21.596 -1.911 -9.038 1.00 91.94 164 LYS A N 1
ATOM 1314 C CA . LYS A 1 164 ? 21.895 -1.358 -10.362 1.00 91.94 164 LYS A CA 1
ATOM 1315 C C . LYS A 1 164 ? 20.696 -0.568 -10.862 1.00 91.94 164 LYS A C 1
ATOM 1317 O O . LYS A 1 164 ? 19.557 -1.006 -10.754 1.00 91.94 164 LYS A O 1
ATOM 1322 N N . ARG A 1 165 ? 20.965 0.605 -11.444 1.00 84.19 165 ARG A N 1
ATOM 1323 C CA . ARG A 1 165 ? 19.902 1.456 -12.002 1.00 84.19 165 ARG A CA 1
ATOM 1324 C C . ARG A 1 165 ? 19.133 0.757 -13.123 1.00 84.19 165 ARG A C 1
ATOM 1326 O O . ARG A 1 165 ? 17.934 0.957 -13.200 1.00 84.19 165 ARG A O 1
ATOM 1333 N N . GLN A 1 166 ? 19.808 -0.057 -13.935 1.00 88.88 166 GLN A N 1
ATOM 1334 C CA . GLN A 1 166 ? 19.170 -0.809 -15.016 1.00 88.88 166 GLN A CA 1
ATOM 1335 C C . GLN A 1 166 ? 18.202 -1.872 -14.475 1.00 88.88 166 GLN A C 1
ATOM 1337 O O . GLN A 1 166 ? 17.049 -1.902 -14.875 1.00 88.88 166 GLN A O 1
ATOM 1342 N N . ASP A 1 167 ? 18.625 -2.674 -13.497 1.00 91.81 167 ASP A N 1
ATOM 1343 C CA . ASP A 1 167 ? 17.759 -3.696 -12.892 1.00 91.81 167 ASP A CA 1
ATOM 1344 C C . ASP A 1 167 ? 16.531 -3.057 -12.208 1.00 91.81 167 ASP A C 1
ATOM 1346 O O . ASP A 1 167 ? 15.417 -3.566 -12.298 1.00 91.81 167 ASP A O 1
ATOM 1350 N N . ALA A 1 168 ? 16.723 -1.908 -11.549 1.00 91.06 168 ALA A N 1
ATOM 1351 C CA . ALA A 1 168 ? 15.628 -1.134 -10.966 1.00 91.06 168 ALA A CA 1
ATOM 1352 C C . ALA A 1 168 ? 14.699 -0.516 -12.028 1.00 91.06 168 ALA A C 1
ATOM 1354 O O . ALA A 1 168 ? 13.488 -0.505 -11.832 1.00 91.06 168 ALA A O 1
ATOM 1355 N N . TYR A 1 169 ? 15.258 -0.036 -13.146 1.00 86.25 169 TYR A N 1
ATOM 1356 C CA . TYR A 1 169 ? 14.506 0.450 -14.307 1.00 86.25 169 TYR A CA 1
ATOM 1357 C C . TYR A 1 169 ? 13.593 -0.645 -14.850 1.00 86.25 169 TYR A C 1
ATOM 1359 O O . TYR A 1 169 ? 12.408 -0.419 -15.065 1.00 86.25 169 TYR A O 1
ATOM 1367 N N . GLU A 1 170 ? 14.146 -1.835 -15.077 1.00 88.69 170 GLU A N 1
ATOM 1368 C CA . GLU A 1 170 ? 13.417 -2.947 -15.688 1.00 88.69 170 GLU A CA 1
ATOM 1369 C C . GLU A 1 170 ? 12.294 -3.419 -14.772 1.00 88.69 170 GLU A C 1
ATOM 1371 O O . GLU A 1 170 ? 11.174 -3.629 -15.231 1.00 88.69 170 GLU A O 1
ATOM 1376 N N . TRP A 1 171 ? 12.564 -3.475 -13.467 1.00 93.62 171 TRP A N 1
ATOM 1377 C CA . TRP A 1 171 ? 11.548 -3.768 -12.466 1.00 93.62 171 TRP A CA 1
ATOM 1378 C C . TRP A 1 171 ? 10.419 -2.725 -12.457 1.00 93.62 171 TRP A C 1
ATOM 1380 O O . TRP A 1 171 ? 9.251 -3.103 -12.501 1.00 93.62 171 TRP A O 1
ATOM 1390 N N . ASP A 1 172 ? 10.743 -1.426 -12.460 1.00 86.69 172 ASP A N 1
ATOM 1391 C CA . ASP A 1 172 ? 9.746 -0.344 -12.514 1.00 86.69 172 ASP A CA 1
ATOM 1392 C C . ASP A 1 172 ? 8.927 -0.402 -13.818 1.00 86.69 172 ASP A C 1
ATOM 1394 O O . ASP A 1 172 ? 7.714 -0.197 -13.810 1.00 86.69 172 ASP A O 1
ATOM 1398 N N . LEU A 1 173 ? 9.574 -0.691 -14.951 1.00 79.94 173 LEU A N 1
ATOM 1399 C CA . LEU A 1 173 ? 8.914 -0.808 -16.250 1.00 79.94 173 LEU A CA 1
ATOM 1400 C C . LEU A 1 173 ? 7.946 -1.995 -16.283 1.00 79.94 173 LEU A C 1
ATOM 1402 O O . LEU A 1 173 ? 6.827 -1.862 -16.779 1.00 79.94 173 LEU A O 1
ATOM 1406 N N . ASP A 1 174 ? 8.361 -3.150 -15.770 1.00 84.19 174 ASP A N 1
ATOM 1407 C CA . ASP A 1 174 ? 7.509 -4.336 -15.694 1.00 84.19 174 ASP A CA 1
ATOM 1408 C C . ASP A 1 174 ? 6.349 -4.133 -14.716 1.00 84.19 174 ASP A C 1
ATOM 1410 O O . ASP A 1 174 ? 5.232 -4.582 -14.990 1.00 84.19 174 ASP A O 1
ATOM 1414 N N . PHE A 1 175 ? 6.575 -3.381 -13.634 1.00 88.88 175 PHE A N 1
ATOM 1415 C CA . PHE A 1 175 ? 5.518 -2.923 -12.741 1.00 88.88 175 PHE A CA 1
ATOM 1416 C C . PHE A 1 175 ? 4.470 -2.127 -13.528 1.00 88.88 175 PHE A C 1
ATOM 1418 O O . PHE A 1 175 ? 3.314 -2.545 -13.590 1.00 88.88 175 PHE A O 1
ATOM 1425 N N . VAL A 1 176 ? 4.873 -1.043 -14.203 1.00 81.12 176 VAL A N 1
ATOM 1426 C CA . VAL A 1 176 ? 3.957 -0.170 -14.962 1.00 81.12 176 VAL A CA 1
ATOM 1427 C C . VAL A 1 176 ? 3.232 -0.934 -16.071 1.00 81.12 176 VAL A C 1
ATOM 1429 O O . VAL A 1 176 ? 2.031 -0.754 -16.263 1.00 81.12 176 VAL A O 1
ATOM 1432 N N . LYS A 1 177 ? 3.917 -1.826 -16.797 1.00 75.94 177 LYS A N 1
ATOM 1433 C CA . LYS A 1 177 ? 3.276 -2.663 -17.826 1.00 75.94 177 LYS A CA 1
ATOM 1434 C C . LYS A 1 177 ? 2.175 -3.542 -17.241 1.00 75.94 177 LYS A C 1
ATOM 1436 O O . LYS A 1 177 ? 1.126 -3.684 -17.866 1.00 75.94 177 LYS A O 1
ATOM 1441 N N . HIS A 1 178 ? 2.401 -4.131 -16.068 1.00 84.25 178 HIS A N 1
ATOM 1442 C CA . HIS A 1 178 ? 1.391 -4.950 -15.408 1.00 84.25 178 HIS A CA 1
ATOM 1443 C C . HIS A 1 178 ? 0.207 -4.106 -14.933 1.00 84.25 178 HIS A C 1
ATOM 1445 O O . HIS A 1 178 ? -0.940 -4.484 -15.156 1.00 84.25 178 HIS A O 1
ATOM 1451 N N . GLU A 1 179 ? 0.464 -2.940 -14.343 1.00 78.31 179 GLU A N 1
ATOM 1452 C CA . GLU A 1 179 ? -0.601 -2.016 -13.948 1.00 78.31 179 GLU A CA 1
ATOM 1453 C C . GLU A 1 179 ? -1.485 -1.645 -15.136 1.00 78.31 179 GLU A C 1
ATOM 1455 O O . GLU A 1 179 ? -2.701 -1.803 -15.083 1.00 78.31 179 GLU A O 1
ATOM 1460 N N . GLN A 1 180 ? -0.873 -1.207 -16.236 1.00 71.62 180 GLN A N 1
ATOM 1461 C CA . GLN A 1 180 ? -1.610 -0.742 -17.407 1.00 71.62 180 GLN A CA 1
ATOM 1462 C C . GLN A 1 180 ? -2.301 -1.887 -18.155 1.00 71.62 180 GLN A C 1
ATOM 1464 O O . GLN A 1 180 ? -3.411 -1.705 -18.641 1.00 71.62 180 GLN A O 1
ATOM 1469 N N . GLY A 1 181 ? -1.674 -3.064 -18.246 1.00 65.44 181 GLY A N 1
ATOM 1470 C CA . GLY A 1 181 ? -2.178 -4.184 -19.045 1.00 65.44 181 GLY A CA 1
ATOM 1471 C C . GLY A 1 181 ? -3.084 -5.168 -18.302 1.00 65.44 181 GLY A C 1
ATOM 1472 O O . GLY A 1 181 ? -3.905 -5.827 -18.934 1.00 65.44 181 GLY A O 1
ATOM 1473 N N . VAL A 1 182 ? -2.942 -5.293 -16.981 1.00 75.38 182 VAL A N 1
ATOM 1474 C CA . VAL A 1 182 ? -3.649 -6.306 -16.175 1.00 75.38 182 VAL A CA 1
ATOM 1475 C C . VAL A 1 182 ? -4.581 -5.664 -15.160 1.00 75.38 182 VAL A C 1
ATOM 1477 O O . VAL A 1 182 ? -5.718 -6.109 -15.028 1.00 75.38 182 VAL A O 1
ATOM 1480 N N . VAL A 1 183 ? -4.132 -4.618 -14.460 1.00 71.06 183 VAL A N 1
ATOM 1481 C CA . VAL A 1 183 ? -4.946 -3.963 -13.423 1.00 71.06 183 VAL A CA 1
ATOM 1482 C C . VAL A 1 183 ? -5.960 -3.009 -14.051 1.00 71.06 183 VAL A C 1
ATOM 1484 O O . VAL A 1 183 ? -7.147 -3.074 -13.740 1.00 71.06 183 VAL A O 1
ATOM 1487 N N . ALA A 1 184 ? -5.516 -2.145 -14.965 1.00 68.94 184 ALA A N 1
ATOM 1488 C CA . ALA A 1 184 ? -6.344 -1.075 -15.507 1.00 68.94 184 ALA A CA 1
ATOM 1489 C C . ALA A 1 184 ? -7.342 -1.556 -16.575 1.00 68.94 184 ALA A C 1
ATOM 1491 O O . ALA A 1 184 ? -8.486 -1.102 -16.585 1.00 68.94 184 ALA A O 1
ATOM 1492 N N . VAL A 1 185 ? -6.960 -2.515 -17.433 1.00 72.25 185 VAL A N 1
ATOM 1493 C CA . VAL A 1 185 ? -7.810 -3.010 -18.540 1.00 72.25 185 VAL A CA 1
ATOM 1494 C C . VAL A 1 185 ? -9.192 -3.490 -18.070 1.00 72.25 185 VAL A C 1
ATOM 1496 O O . VAL A 1 185 ? -10.191 -3.023 -18.623 1.00 72.25 185 VAL A O 1
ATOM 1499 N N . PRO A 1 186 ? -9.319 -4.361 -17.046 1.00 72.19 186 PRO A N 1
ATOM 1500 C CA . PRO A 1 186 ? -10.630 -4.779 -16.559 1.00 72.19 186 PRO A CA 1
ATOM 1501 C C . PRO A 1 186 ? -11.473 -3.612 -16.040 1.00 72.19 186 PRO A C 1
ATOM 1503 O O . PRO A 1 186 ? -12.687 -3.621 -16.217 1.00 72.19 186 PRO A O 1
ATOM 1506 N N . ILE A 1 187 ? -10.857 -2.597 -15.432 1.00 70.12 187 ILE A N 1
ATOM 1507 C CA . ILE A 1 187 ? -11.568 -1.432 -14.890 1.00 70.12 187 ILE A CA 1
ATOM 1508 C C . ILE A 1 187 ? -12.071 -0.543 -16.035 1.00 70.12 187 ILE A C 1
ATOM 1510 O O . ILE A 1 187 ? -13.248 -0.176 -16.067 1.00 70.12 187 ILE A O 1
ATOM 1514 N N . TYR A 1 188 ? -11.231 -0.284 -17.040 1.00 65.12 188 TYR A N 1
ATOM 1515 C CA . TYR A 1 188 ? -11.649 0.437 -18.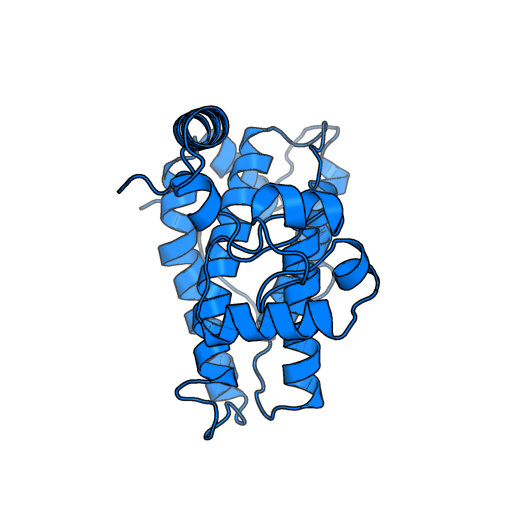244 1.00 65.12 188 TYR A CA 1
ATOM 1516 C C . TYR A 1 188 ? -12.746 -0.307 -19.009 1.00 65.12 188 TYR A C 1
ATOM 1518 O O . TYR A 1 188 ? -13.689 0.321 -19.472 1.00 65.12 188 TYR A O 1
ATOM 1526 N N . SER A 1 189 ? -12.715 -1.641 -19.057 1.00 68.44 189 SER A N 1
ATOM 1527 C CA . SER A 1 189 ? -13.750 -2.429 -19.747 1.00 68.44 189 SER A CA 1
ATOM 1528 C C . SER A 1 189 ? -15.154 -2.310 -19.132 1.00 68.44 189 SER A C 1
ATOM 1530 O O . SER A 1 189 ? -16.152 -2.509 -19.822 1.00 68.44 189 SER A O 1
ATOM 1532 N N . LYS A 1 190 ? -15.251 -1.951 -17.843 1.00 69.69 190 LYS A N 1
ATOM 1533 C CA . LYS A 1 190 ? -16.526 -1.675 -17.153 1.00 69.69 190 LYS A CA 1
ATOM 1534 C C . LYS A 1 190 ? -17.033 -0.251 -17.394 1.00 69.69 190 LYS A C 1
ATOM 1536 O O . LYS A 1 190 ? -18.132 0.099 -16.967 1.00 69.69 190 LYS A O 1
ATOM 1541 N N . THR A 1 191 ? -16.218 0.580 -18.032 1.00 64.00 191 THR A N 1
ATOM 1542 C CA . THR A 1 191 ? -16.438 2.013 -18.174 1.00 64.00 191 THR A CA 1
ATOM 1543 C C . THR A 1 191 ? -17.059 2.310 -19.533 1.00 64.00 191 THR A C 1
ATOM 1545 O O . THR A 1 191 ? -16.676 1.738 -20.551 1.00 64.00 191 THR A O 1
ATOM 1548 N N . ASN A 1 192 ? -18.042 3.211 -19.577 1.00 70.50 192 ASN A N 1
ATOM 1549 C CA . ASN A 1 192 ? -18.621 3.612 -20.855 1.00 70.50 192 ASN A CA 1
ATOM 1550 C C . ASN A 1 192 ? -17.601 4.427 -21.676 1.00 70.50 192 ASN A C 1
ATOM 1552 O O . ASN A 1 192 ? -16.755 5.135 -21.126 1.00 70.50 192 ASN A O 1
ATOM 1556 N N . LYS A 1 193 ? -17.715 4.364 -23.005 1.00 72.50 193 LYS A N 1
ATOM 1557 C CA . LYS A 1 193 ? -16.796 5.053 -23.918 1.00 72.50 193 LYS A CA 1
ATOM 1558 C C . LYS A 1 193 ? -16.684 6.557 -23.643 1.00 72.50 193 LYS A C 1
ATOM 1560 O O . LYS A 1 193 ? -15.593 7.088 -23.703 1.00 72.50 193 LYS A O 1
ATOM 1565 N N . THR A 1 194 ? -17.768 7.232 -23.259 1.00 67.75 194 THR A N 1
ATOM 1566 C CA . THR A 1 194 ? -17.752 8.671 -22.945 1.00 67.75 194 THR A CA 1
ATOM 1567 C C . THR A 1 194 ? -16.891 9.004 -21.726 1.00 67.75 194 THR A C 1
ATOM 1569 O O . THR A 1 194 ? -16.248 10.048 -21.689 1.00 67.75 194 THR A O 1
ATOM 1572 N N . THR A 1 195 ? -16.860 8.137 -20.719 1.00 64.44 195 THR A N 1
ATOM 1573 C CA . THR A 1 195 ? -16.004 8.300 -19.543 1.00 64.44 195 THR A CA 1
ATOM 1574 C C . THR A 1 195 ? -14.545 7.982 -19.888 1.00 64.44 195 THR A C 1
ATOM 1576 O O . THR A 1 195 ? -13.660 8.697 -19.431 1.00 64.44 195 THR A O 1
ATOM 1579 N N . ILE A 1 196 ? -14.287 6.996 -20.759 1.00 63.62 196 ILE A N 1
ATOM 1580 C CA . ILE A 1 196 ? -12.945 6.733 -21.317 1.00 63.62 196 ILE A CA 1
ATOM 1581 C C . ILE A 1 196 ? -12.462 7.922 -22.153 1.00 63.62 196 ILE A C 1
ATOM 1583 O O . ILE A 1 196 ? -11.350 8.386 -21.942 1.00 63.62 196 ILE A O 1
ATOM 1587 N N . ASP A 1 197 ? -13.306 8.471 -23.024 1.00 64.56 197 ASP A N 1
ATOM 1588 C CA . ASP A 1 197 ? -13.004 9.659 -23.825 1.00 64.56 197 ASP A CA 1
ATOM 1589 C C . ASP A 1 197 ? -12.707 10.854 -22.908 1.00 64.56 197 ASP A C 1
ATOM 1591 O O . ASP A 1 197 ? -11.736 11.560 -23.131 1.00 64.56 197 ASP A O 1
ATOM 1595 N N . ARG A 1 198 ? -13.441 11.030 -21.797 1.00 62.12 198 ARG A N 1
ATOM 1596 C CA . ARG A 1 198 ? -13.102 12.041 -20.777 1.00 62.12 198 ARG A CA 1
ATOM 1597 C C . ARG A 1 198 ? -11.738 11.789 -20.140 1.00 62.12 198 ARG A C 1
ATOM 1599 O O . ARG A 1 198 ? -11.020 12.749 -19.891 1.00 62.12 198 ARG A O 1
ATOM 1606 N N . TYR A 1 199 ? -11.370 10.540 -19.857 1.00 60.41 199 TYR A N 1
ATOM 1607 C CA . TYR A 1 199 ? -10.027 10.216 -19.368 1.00 60.41 199 TYR A CA 1
ATOM 1608 C C . TYR A 1 199 ? -8.957 10.483 -20.415 1.00 60.41 199 TYR A C 1
ATOM 1610 O O . TYR A 1 199 ? -7.897 10.983 -20.057 1.00 60.41 199 TYR A O 1
ATOM 1618 N N . GLN A 1 200 ? -9.237 10.185 -21.680 1.00 57.28 200 GLN A N 1
ATOM 1619 C CA . GLN A 1 200 ? -8.336 10.443 -22.790 1.00 57.28 200 GLN A CA 1
ATOM 1620 C C . GLN A 1 200 ? -8.190 11.949 -23.026 1.00 57.28 200 GLN A C 1
ATOM 1622 O O . GLN A 1 200 ? -7.071 12.418 -23.138 1.00 57.28 200 GLN A O 1
ATOM 1627 N N . ASP A 1 201 ? -9.264 12.734 -22.951 1.00 54.19 201 ASP A N 1
ATOM 1628 C CA . ASP A 1 201 ? -9.237 14.202 -22.994 1.00 54.19 201 ASP A CA 1
ATOM 1629 C C . ASP A 1 201 ? -8.460 14.782 -21.798 1.00 54.19 201 ASP A C 1
ATOM 1631 O O . ASP A 1 201 ? -7.691 15.741 -21.936 1.00 54.19 201 ASP A O 1
ATOM 1635 N N . ILE A 1 202 ? -8.620 14.179 -20.611 1.00 50.81 202 ILE A N 1
ATOM 1636 C CA . ILE A 1 202 ? -7.813 14.487 -19.425 1.00 50.81 202 ILE A CA 1
ATOM 1637 C C . ILE A 1 202 ? -6.356 14.054 -19.640 1.00 50.81 202 ILE A C 1
ATOM 1639 O O . ILE A 1 202 ? -5.470 14.736 -19.158 1.00 50.81 202 ILE A O 1
ATOM 1643 N N . ALA A 1 203 ? -6.045 12.980 -20.357 1.00 50.31 203 ALA A N 1
ATOM 1644 C CA . ALA A 1 203 ? -4.666 12.558 -20.609 1.00 50.31 203 ALA A CA 1
ATOM 1645 C C . ALA A 1 203 ? -3.985 13.405 -21.705 1.00 50.31 203 ALA A C 1
ATOM 1647 O O . ALA A 1 203 ? -2.826 13.802 -21.557 1.00 50.31 203 ALA A O 1
ATOM 1648 N N . ASP A 1 204 ? -4.723 13.739 -22.765 1.00 47.56 204 ASP A N 1
ATOM 1649 C CA . ASP A 1 204 ? -4.256 14.399 -23.989 1.00 47.56 204 ASP A CA 1
ATOM 1650 C C . ASP A 1 204 ? -4.218 15.927 -23.889 1.00 47.56 204 ASP A C 1
ATOM 1652 O O . ASP A 1 204 ? -3.675 16.587 -24.774 1.00 47.56 204 ASP A O 1
ATOM 1656 N N . GLN A 1 205 ? -4.744 16.509 -22.805 1.00 47.66 205 GLN A N 1
ATOM 1657 C CA . GLN A 1 205 ? -4.869 17.961 -22.614 1.00 47.66 205 GLN A CA 1
ATOM 1658 C C . GLN A 1 205 ? -5.764 18.666 -23.654 1.00 47.66 205 GLN A C 1
ATOM 1660 O O . GLN A 1 205 ? -5.732 19.897 -23.732 1.00 47.66 205 GLN A O 1
ATOM 1665 N N . ASP A 1 206 ? -6.579 17.952 -24.438 1.00 43.69 206 ASP A N 1
ATOM 1666 C CA . ASP A 1 206 ? -7.435 18.565 -25.466 1.00 43.69 206 ASP A CA 1
ATOM 1667 C C . ASP A 1 206 ? -8.766 19.038 -24.857 1.00 43.69 206 ASP A C 1
ATOM 1669 O O . ASP A 1 206 ? -9.848 18.527 -25.126 1.00 43.69 206 ASP A O 1
ATOM 1673 N N . ALA A 1 207 ? -8.701 20.062 -24.002 1.00 43.16 207 ALA A N 1
ATOM 1674 C CA . ALA A 1 207 ? -9.887 20.742 -23.487 1.00 43.16 207 ALA A CA 1
ATOM 1675 C C . ALA A 1 207 ? -10.493 21.663 -24.562 1.00 43.16 207 ALA A C 1
ATOM 1677 O O . ALA A 1 207 ? -10.493 22.891 -24.428 1.00 43.16 207 ALA A O 1
ATOM 1678 N N . LYS A 1 208 ? -11.051 21.090 -25.634 1.00 38.88 208 LYS A N 1
ATOM 1679 C CA . LYS A 1 208 ? -11.922 21.827 -26.562 1.00 38.88 208 LYS A CA 1
ATOM 1680 C C . LYS A 1 208 ? -13.288 22.070 -25.917 1.00 38.88 208 LYS A C 1
ATOM 1682 O O . LYS A 1 208 ? -14.292 21.476 -26.278 1.00 38.88 208 LYS A O 1
ATOM 1687 N N . GLY A 1 209 ? -13.299 23.008 -24.971 1.00 38.81 209 GLY A N 1
ATOM 1688 C CA . GLY A 1 209 ? -14.488 23.713 -24.497 1.00 38.81 209 GLY A CA 1
ATOM 1689 C C . GLY A 1 209 ? -15.312 22.995 -23.428 1.00 38.81 209 GLY A C 1
ATOM 1690 O O . GLY A 1 209 ? -16.286 22.321 -23.737 1.00 38.81 209 GLY A O 1
ATOM 1691 N N . SER A 1 210 ? -15.026 23.261 -22.151 1.00 34.03 210 SER A N 1
ATOM 1692 C CA . SER A 1 210 ? -16.082 23.459 -21.144 1.00 34.03 210 SER A CA 1
ATOM 1693 C C . SER A 1 210 ? -15.536 24.004 -19.827 1.00 34.03 210 SER A C 1
ATOM 1695 O O . SER A 1 210 ? -14.520 23.566 -19.290 1.00 34.03 210 SER A O 1
ATOM 1697 N N . HIS A 1 211 ? -16.245 25.011 -19.331 1.00 36.59 211 HIS A N 1
ATOM 1698 C CA . HIS A 1 211 ? -15.979 25.756 -18.113 1.00 36.59 211 HIS A CA 1
ATOM 1699 C C . HIS A 1 211 ? -16.201 24.882 -16.865 1.00 36.59 211 HIS A C 1
ATOM 1701 O O . HIS A 1 211 ? -17.191 24.166 -16.780 1.00 36.59 211 HIS A O 1
ATOM 1707 N N . GLY A 1 212 ? -15.295 24.968 -15.883 1.00 31.31 212 GLY A N 1
ATOM 1708 C CA . GLY A 1 212 ? -15.507 24.462 -14.514 1.00 31.31 212 GLY A CA 1
ATOM 1709 C C . GLY A 1 212 ? -14.520 23.396 -14.024 1.00 31.31 212 GLY A C 1
ATOM 1710 O O . GLY A 1 212 ? -14.164 23.406 -12.852 1.00 31.31 212 GLY A O 1
ATOM 1711 N N . LEU A 1 213 ? -14.002 22.545 -14.915 1.00 33.19 213 LEU A N 1
ATOM 1712 C CA . LEU A 1 213 ? -13.065 21.449 -14.585 1.00 33.19 213 LEU A CA 1
ATOM 1713 C C . LEU A 1 213 ? -11.602 21.730 -14.976 1.00 33.19 213 LEU A C 1
ATOM 1715 O O . LEU A 1 213 ? -10.695 21.013 -14.553 1.00 33.19 213 LEU A O 1
ATOM 1719 N N . GLY A 1 214 ? -11.358 22.803 -15.736 1.00 29.97 214 GLY A N 1
ATOM 1720 C CA . GLY A 1 214 ? -10.045 23.125 -16.304 1.00 29.97 214 GLY A CA 1
ATOM 1721 C C . GLY A 1 214 ? -8.932 23.338 -15.272 1.00 29.97 214 GLY A C 1
ATOM 1722 O O . GLY A 1 214 ? -7.785 23.020 -15.543 1.00 29.97 214 GLY A O 1
ATOM 1723 N N . GLY A 1 215 ? -9.233 23.814 -14.061 1.00 30.08 215 GLY A N 1
ATOM 1724 C CA . GLY A 1 215 ? -8.213 23.991 -13.016 1.00 30.08 215 GLY A CA 1
ATOM 1725 C C . GLY A 1 215 ? -7.753 22.682 -12.361 1.00 30.08 215 GLY A C 1
ATOM 1726 O O . GLY A 1 215 ? -6.613 22.589 -11.903 1.00 30.08 215 GLY A O 1
ATOM 1727 N N . TRP A 1 216 ? -8.622 21.667 -12.327 1.00 34.16 216 TRP A N 1
ATOM 1728 C CA . TRP A 1 216 ? -8.319 20.362 -11.739 1.00 34.16 216 TRP A CA 1
ATOM 1729 C C . TRP A 1 216 ? -7.595 19.461 -12.737 1.00 34.16 216 TRP A C 1
ATOM 1731 O O . TRP A 1 216 ? -6.540 18.930 -12.404 1.00 34.16 216 TRP A O 1
ATOM 1741 N N . SER A 1 217 ? -8.069 19.391 -13.987 1.00 33.22 217 SER A N 1
ATOM 1742 C CA . SER A 1 217 ? -7.388 18.651 -15.056 1.00 33.22 217 SER A CA 1
ATOM 1743 C C . SER A 1 217 ? -6.000 19.225 -15.349 1.00 33.22 217 SER A C 1
ATOM 1745 O O . SER A 1 217 ? -5.039 18.475 -15.451 1.00 33.22 217 SER A O 1
ATOM 1747 N N . ILE A 1 218 ? -5.826 20.552 -15.354 1.00 34.06 218 ILE A N 1
ATOM 1748 C CA . ILE A 1 218 ? -4.500 21.167 -15.527 1.00 34.06 218 ILE A CA 1
ATOM 1749 C C . ILE A 1 218 ? -3.561 20.853 -14.350 1.00 34.06 218 ILE A C 1
ATOM 1751 O O . ILE A 1 218 ? -2.361 20.751 -14.578 1.00 34.06 218 ILE A O 1
ATOM 1755 N N . ASN A 1 219 ? -4.053 20.651 -13.119 1.00 35.50 219 ASN A N 1
ATOM 1756 C CA . ASN A 1 219 ? -3.224 20.271 -11.961 1.00 35.50 219 ASN A CA 1
ATOM 1757 C C . ASN A 1 219 ? -2.962 18.760 -11.859 1.00 35.50 219 ASN A C 1
ATOM 1759 O O . ASN A 1 219 ? -1.855 18.362 -11.500 1.00 35.50 219 ASN A O 1
ATOM 1763 N N . PHE A 1 220 ? -3.930 17.920 -12.227 1.00 38.19 220 PHE A N 1
ATOM 1764 C CA . PHE A 1 220 ? -3.769 16.474 -12.398 1.00 38.19 220 PHE A CA 1
ATOM 1765 C C . PHE A 1 220 ? -2.749 16.182 -13.508 1.00 38.19 220 PHE A C 1
ATOM 1767 O O . PHE A 1 220 ? -1.768 15.471 -13.310 1.00 38.19 220 PHE A O 1
ATOM 1774 N N . ILE A 1 221 ? -2.861 16.874 -14.643 1.00 35.78 221 ILE A N 1
ATOM 1775 C CA . ILE A 1 221 ? -1.901 16.740 -15.737 1.00 35.78 221 ILE A CA 1
ATOM 1776 C C . ILE A 1 221 ? -0.603 17.494 -15.447 1.00 35.78 221 ILE A C 1
ATOM 1778 O O . ILE A 1 221 ? 0.445 17.037 -15.865 1.00 35.78 221 ILE A O 1
ATOM 1782 N N . ARG A 1 222 ? -0.581 18.602 -14.690 1.00 35.62 222 ARG A N 1
ATOM 1783 C CA . ARG A 1 222 ? 0.685 19.165 -14.167 1.00 35.62 222 ARG A CA 1
ATOM 1784 C C . ARG A 1 222 ? 1.326 18.285 -13.092 1.00 35.62 222 ARG A C 1
ATOM 1786 O O . ARG A 1 222 ? 2.522 18.419 -12.879 1.00 35.62 222 ARG A O 1
ATOM 1793 N N . SER A 1 223 ? 0.615 17.377 -12.434 1.00 38.97 223 SER A N 1
ATOM 1794 C CA . SER A 1 223 ? 1.277 16.351 -11.616 1.00 38.97 223 SER A CA 1
ATOM 1795 C C . SER A 1 223 ? 1.832 15.213 -12.480 1.00 38.97 223 SER A C 1
ATOM 1797 O O . SER A 1 223 ? 2.865 14.659 -12.120 1.00 38.97 223 SER A O 1
ATOM 1799 N N . PHE A 1 224 ? 1.256 14.979 -13.667 1.00 36.88 224 PHE A N 1
ATOM 1800 C CA . PHE A 1 224 ? 1.843 14.144 -14.729 1.00 36.88 224 PHE A CA 1
ATOM 1801 C C . PHE A 1 224 ? 2.948 14.834 -15.574 1.00 36.88 224 PHE A C 1
ATOM 1803 O O . PHE A 1 224 ? 3.825 14.149 -16.089 1.00 36.88 224 PHE A O 1
ATOM 1810 N N . ARG A 1 225 ? 2.944 16.169 -15.743 1.00 33.81 225 ARG A N 1
ATOM 1811 C CA . ARG A 1 225 ? 3.820 16.930 -16.676 1.00 33.81 225 ARG A CA 1
ATOM 1812 C C . ARG A 1 225 ? 4.545 18.151 -16.084 1.00 33.81 225 ARG A C 1
ATOM 1814 O O . ARG A 1 225 ? 5.565 18.564 -16.615 1.00 33.81 225 ARG A O 1
ATOM 1821 N N . GLY A 1 226 ? 4.025 18.778 -15.034 1.00 29.95 226 GLY A N 1
ATOM 1822 C CA . GLY A 1 226 ? 4.477 20.068 -14.473 1.00 29.95 226 GLY A CA 1
ATOM 1823 C C . GLY A 1 226 ? 5.570 19.981 -13.402 1.00 29.95 226 GLY A C 1
ATOM 1824 O O . GLY A 1 226 ? 6.169 20.994 -13.065 1.00 29.95 226 GLY A O 1
ATOM 1825 N N . ASN A 1 227 ? 5.865 18.778 -12.921 1.00 33.59 227 ASN A N 1
ATOM 1826 C CA . ASN A 1 227 ? 7.188 18.374 -12.460 1.00 33.59 227 ASN A CA 1
ATOM 1827 C C . ASN A 1 227 ? 7.490 17.111 -13.261 1.00 33.59 227 ASN A C 1
ATOM 1829 O O . ASN A 1 227 ? 6.686 16.188 -13.184 1.00 33.59 227 ASN A O 1
ATOM 1833 N N . GLN A 1 228 ? 8.579 17.058 -14.030 1.00 28.58 228 GLN A N 1
ATOM 1834 C CA . GLN A 1 228 ? 9.028 15.828 -14.693 1.00 28.58 228 GLN A CA 1
ATOM 1835 C C . GLN A 1 228 ? 9.078 14.680 -13.665 1.00 28.58 228 GLN A C 1
ATOM 1837 O O . GLN A 1 228 ? 10.006 14.574 -12.868 1.00 28.58 228 GLN A O 1
ATOM 1842 N N . ILE A 1 229 ? 8.029 13.860 -13.624 1.00 36.41 229 ILE A N 1
ATOM 1843 C CA . ILE A 1 229 ? 7.956 12.600 -12.876 1.00 36.41 229 ILE A CA 1
ATOM 1844 C C . ILE A 1 229 ? 7.473 11.538 -13.863 1.00 36.41 229 ILE A C 1
ATOM 1846 O O . ILE A 1 229 ? 6.606 10.720 -13.598 1.00 36.41 229 ILE A O 1
ATOM 1850 N N . ILE A 1 230 ? 8.069 11.576 -15.047 1.00 34.41 230 ILE A N 1
ATOM 1851 C CA . ILE A 1 230 ? 8.487 10.348 -15.697 1.00 34.41 230 ILE A CA 1
ATOM 1852 C C . ILE A 1 230 ? 9.662 9.905 -14.806 1.00 34.41 230 ILE A C 1
ATOM 1854 O O . ILE A 1 230 ? 10.558 10.731 -14.585 1.00 34.41 230 ILE A O 1
ATOM 1858 N N . PRO A 1 231 ? 9.703 8.695 -14.210 1.00 33.84 231 PRO A N 1
ATOM 1859 C CA . PRO A 1 231 ? 11.015 8.156 -13.853 1.00 33.84 231 PRO A CA 1
ATOM 1860 C C . PRO A 1 231 ? 11.826 8.311 -15.134 1.00 33.84 231 PRO A C 1
ATOM 1862 O O . PRO A 1 231 ? 11.314 7.850 -16.140 1.00 33.84 231 PRO A O 1
ATOM 1865 N N . GLU A 1 232 ? 12.928 9.074 -15.153 1.00 34.78 232 GLU A N 1
ATOM 1866 C CA . GLU A 1 232 ? 13.706 9.347 -16.378 1.00 34.78 232 GLU A CA 1
ATOM 1867 C C . GLU A 1 232 ? 14.022 8.033 -17.102 1.00 34.78 232 GLU A C 1
ATOM 1869 O O . GLU A 1 232 ? 15.027 7.373 -16.853 1.00 34.78 232 GLU A O 1
ATOM 1874 N N . PHE A 1 233 ? 13.093 7.636 -17.948 1.00 40.38 233 PHE A N 1
ATOM 1875 C CA . PHE A 1 233 ? 13.067 6.476 -18.794 1.00 40.38 233 PHE A CA 1
ATOM 1876 C C . PHE A 1 233 ? 12.887 7.121 -20.152 1.00 40.38 233 PHE A C 1
ATOM 1878 O O . PHE A 1 233 ? 11.769 7.190 -20.639 1.00 40.38 233 PHE A O 1
ATOM 1885 N N . ASP A 1 234 ? 13.974 7.755 -20.600 1.00 32.88 234 ASP A N 1
ATOM 1886 C CA . ASP A 1 234 ? 14.208 8.455 -21.863 1.00 32.88 234 ASP A CA 1
ATOM 1887 C C . ASP A 1 234 ? 12.988 9.110 -22.548 1.00 32.88 234 ASP A C 1
ATOM 1889 O O . ASP A 1 234 ? 12.024 8.472 -22.968 1.00 32.88 234 ASP A O 1
ATOM 1893 N N . GLU A 1 235 ? 13.057 10.432 -22.723 1.00 36.16 235 GLU A N 1
ATOM 1894 C CA . GLU A 1 235 ? 12.081 11.187 -23.511 1.00 36.16 235 GLU A CA 1
ATOM 1895 C C . GLU A 1 235 ? 11.906 10.636 -24.946 1.00 36.16 235 GLU A C 1
ATOM 1897 O O . GLU A 1 235 ? 12.899 10.282 -25.588 1.00 36.16 235 GLU A O 1
ATOM 1902 N N . PRO A 1 236 ? 10.705 10.743 -25.554 1.00 42.97 236 PRO A N 1
ATOM 1903 C CA . PRO A 1 236 ? 9.364 10.780 -24.968 1.00 42.97 236 PRO A CA 1
ATOM 1904 C C . PRO A 1 236 ? 8.627 9.427 -25.080 1.00 42.97 236 PRO A C 1
ATOM 1906 O O . PRO A 1 236 ? 8.757 8.684 -26.056 1.00 42.97 236 PRO A O 1
ATOM 1909 N N . TRP A 1 237 ? 7.766 9.152 -24.095 1.00 38.72 237 TRP A N 1
ATOM 1910 C CA . TRP A 1 237 ? 6.815 8.036 -24.101 1.00 38.72 237 TRP A CA 1
ATOM 1911 C C . TRP A 1 237 ? 5.788 8.184 -25.242 1.00 38.72 237 TRP A C 1
ATOM 1913 O O . TRP A 1 237 ? 5.037 9.155 -25.282 1.00 38.72 237 TRP A O 1
ATOM 1923 N N . ASN A 1 238 ? 5.753 7.203 -26.153 1.00 35.78 238 ASN A N 1
ATOM 1924 C CA . ASN A 1 238 ? 4.880 7.150 -27.341 1.00 35.78 238 ASN A CA 1
ATOM 1925 C C . ASN A 1 238 ? 3.781 6.069 -27.233 1.00 35.78 238 ASN A C 1
ATOM 1927 O O . ASN A 1 238 ? 3.330 5.527 -28.246 1.00 35.78 238 ASN A O 1
ATOM 1931 N N . GLY A 1 239 ? 3.385 5.691 -26.016 1.00 40.66 239 GLY A N 1
ATOM 1932 C CA . GLY A 1 239 ? 2.347 4.683 -25.806 1.00 40.66 239 GLY A CA 1
ATOM 1933 C C . GLY A 1 239 ? 0.970 5.217 -26.196 1.00 40.66 239 GLY A C 1
ATOM 1934 O O . GLY A 1 239 ? 0.479 6.152 -25.574 1.00 40.66 239 GLY A O 1
ATOM 1935 N N . LYS A 1 240 ? 0.335 4.625 -27.213 1.00 30.94 240 LYS A N 1
ATOM 1936 C CA . LYS A 1 240 ? -1.096 4.830 -27.473 1.00 30.94 240 LYS A CA 1
ATOM 1937 C C . LYS A 1 240 ? -1.896 3.913 -26.555 1.00 30.94 240 LYS A C 1
ATOM 1939 O O . LYS A 1 240 ? -1.650 2.709 -26.551 1.00 30.94 240 LYS A O 1
ATOM 1944 N N . VAL A 1 241 ? -2.862 4.470 -25.829 1.00 36.88 241 VAL A N 1
ATOM 1945 C CA . VAL A 1 241 ? -3.937 3.676 -25.228 1.00 36.88 241 VAL A CA 1
ATOM 1946 C C . VAL A 1 241 ? -4.813 3.222 -26.390 1.00 36.88 241 VAL A C 1
ATOM 1948 O O . VAL A 1 241 ? -5.421 4.042 -27.074 1.00 36.88 241 VAL A O 1
ATOM 1951 N N . THR A 1 242 ? -4.775 1.934 -26.705 1.00 30.83 242 THR A N 1
ATOM 1952 C CA . THR A 1 242 ? -5.626 1.347 -27.739 1.00 30.83 242 THR A CA 1
ATOM 1953 C C . THR A 1 242 ? -6.612 0.406 -27.085 1.00 30.83 242 THR A C 1
ATOM 1955 O O . THR A 1 242 ? -6.213 -0.419 -26.263 1.00 30.83 242 THR A O 1
ATOM 1958 N N . ASP A 1 243 ? -7.870 0.519 -27.494 1.00 31.59 243 ASP A N 1
ATOM 1959 C CA . ASP A 1 243 ? -8.916 -0.451 -27.195 1.00 31.59 243 ASP A CA 1
ATOM 1960 C C . ASP A 1 243 ? -8.445 -1.864 -27.597 1.00 31.59 243 ASP A C 1
ATOM 1962 O O . ASP A 1 243 ? -7.793 -2.033 -28.636 1.00 31.59 243 ASP A O 1
ATOM 1966 N N . ALA A 1 244 ? -8.754 -2.861 -26.765 1.00 34.44 244 ALA A N 1
ATOM 1967 C CA . ALA A 1 244 ? -8.658 -4.276 -27.124 1.00 34.44 244 ALA A CA 1
ATOM 1968 C C . ALA A 1 244 ? -9.923 -4.727 -27.866 1.00 34.44 244 ALA A C 1
ATOM 1970 O O . ALA A 1 244 ? -11.025 -4.287 -27.462 1.00 34.44 244 ALA A O 1
#

Secondary structure (DSSP, 8-state):
---S--HHHHHHHHHHT-TTHHHHTTSEEESSHHHHHHHHS-SSPPTTEEEHHHHHHT-HHHHHHHHHHHHTT--SS--SHHHHHHHHHHHHHHHHHH------HHHHHHHHHHHHGGGTT--TTS-HHHHHHHHHHHHHHHHHHHHHHHHHHTSTTSSS---SHHHHHHHHHHHHHHIIIIIHHHHHHTS-HHHHHHHHHHHH----S-TTSHHHHHHHHHHHHTS--S-S--SPP-------

Radius of gyration: 19.52 Å; chains: 1; bounding box: 49×41×52 Å

Sequence (244 aa):
MEIGIDYKNLLIDFLTNGKKTETTATHGEFPDLETYSLATGKTELKDGCWLTKNRKANDDIWKNACMYILENKLQGVLAPFAQIVDFYTLLDDIITNETKHKTRWLKGAKKLVNSLKIMDGGFSLVANDVEIILNELNIGICDYSITQFYELFYGKYKNNPLEKRQDAYEWDLDFVKHEQGVVAVPIYSKTNKTTIDRYQDIADQDAKGSHGLGGWSINFIRSFRGNQIIPEFDEPWNGKVTDA

pLDDT: mean 73.2, std 22.89, range [26.0, 97.88]

Organism: NCBI:txid213248